Protein AF-0000000080636776 (afdb_homodimer)

Nearest PDB structures (foldseek):
  1kaq-assembly1_D  TM=9.401E-01  e=5.262E-20  Bacillus subtilis
  2h29-assembly1_B  TM=9.276E-01  e=5.737E-19  Staphylococcus aureus
  6buv-assembly1_A  TM=8.330E-01  e=1.246E-15  Mycobacterium tuberculosis H37Rv
  6kg3-assembly2_C  TM=9.002E-01  e=1.119E-14  Escherichia coli NCCP15648
  5llt-assembly2_B  TM=8.254E-01  e=2.184E-10  Plasmodium falciparum 3D7

Secondary structure (DSSP, 8-state):
--EEEEEE--TT--HHHHHHHHHHHHHHT-SEEEEEE-SEESS-PPPTT--HHHHHHHHHHHHTT-TTEEE--HHHHH-SEE-HHHHHHHHHHHS--SSPPEEEEEGGGSTTGGGSTTTTTHHHHSEEEEE-SS-SSPPP-SS--EE--PPP----HHHHHHHHHHT---GGGS-HHHHHHHHHHTTT--/--EEEEEE--TT--HHHHHHHHHHHHHHT-SEEEEEE-SEESS-PPPTT--HHHHHHHHHHHHTT-TTEEE--HHHHH-SEE-HHHHHHHHHHHS--SSPPEEEEEGGGSTTGGGSTTTTTHHHHSEEEEE-SS-SSPPP-SS--EE--PPP----HHHHHHHHHHT---GGGS-HHHHHHHHHHTTT--

Sequence (380 aa):
MRVLLFGGTFNPIHVGHLFVAEEACVELGYEKVIFVPAYRPAHKVLADHDDPMHRYEMVERATAGNPRFTVDDCEIRRQGTSYTLDTITYLMETLPLTGKLGLLIGDDLVPGFSSWKHADILPELVDIVIARRTSSSPYEVPWRHTYITNTIIHISSSEIRERVAQGKAFRYLVPEPVYEYIVEHGLYRSMRVLLFGGTFNPIHVGHLFVAEEACVELGYEKVIFVPAYRPAHKVLADHDDPMHRYEMVERATAGNPRFTVDDCEIRRQGTSYTLDTITYLMETLPLTGKLGLLIGDDLVPGFSSWKHADILPELVDIVIARRTSSSPYEVPWRHTYITNTIIHISSSEIRERVAQGKAFRYLVPEPVYEYIVEHGLYRS

Foldseek 3Di:
DAEEEEEDQPLPPWPQSVQQQVQCCVVVVGQAYEYEHAQAEPPDDDDPPDHSVLRQVLVCQQCVVPPRYHYDDVNVVVHDYDAPVVVLVVCVVPDPDDDFYEYEDEQVCQVVQVVGDPSVCVLVRHAYEYEYEPDPDHDDHPGHYHYDDDDYDHDDSVVLLVCLLVVHDCCNRHPNSSVCSCVVVVPSVD/DAEEEEEDQPLPPWPQSVQQQVQCCVVVVGQAYEYEHAQAEPPDDDDPPDHSVLRQVLVCQQCVVPPRYHYDDVNVVVHDYDAPVVVLVVCVVPDPDDDFYEYEDEQVCQVVQVVGDPSVCVLVRHAYEYEYEPDPDHDDHPGHYHYDDDDYDHDDSVVLLVCLLVVHDCCNRHPNSSVCSCVVVVPSVD

Organism: Winmispira thermophila (strain ATCC 700085 / DSM 6578 / Z-1203) (NCBI:txid869211)

pLDDT: mean 94.17, std 6.7, range [56.12, 98.94]

InterPro domains:
  IPR004821 Cytidyltransferase-like domain [PF01467] (5-163)
  IPR004821 Cytidyltransferase-like domain [TIGR00125] (5-67)
  IPR005248 Nicotinate/nicotinamide nucleotide adenylyltransferase [MF_00244] (1-189)
  IPR005248 Nicotinate/nicotinamide nucleotide adenylyltransferase [PTHR39321] (1-189)
  IPR005248 Nicotinate/nicotinamide nucleotide adenylyltransferase [TIGR00482] (5-188)
  IPR005248 Nicotinate/nicotinamide nucleotide adenylyltransferase [cd02165] (5-188)
  IPR014729 Rossmann-like alpha/beta/alpha sandwich fold [G3DSA:3.40.50.620] (1-190)

Solvent-accessible surface area (backbone atoms only — not comparable to full-atom values): 21040 Å² total; per-residue (Å²): 74,37,41,30,36,38,66,41,66,35,69,50,59,34,34,46,59,56,37,53,52,46,35,51,28,60,76,72,64,39,65,32,37,38,36,32,39,31,39,31,49,74,90,52,88,73,58,92,81,64,51,46,65,60,30,41,52,37,46,47,51,59,34,69,85,40,91,45,45,46,74,44,59,61,36,48,74,66,39,63,69,38,51,68,56,61,50,51,56,50,47,66,72,70,46,77,58,52,73,61,46,29,38,49,41,51,49,76,47,56,87,57,40,76,75,41,78,65,39,84,51,45,50,77,64,28,45,35,33,35,37,52,60,74,62,94,60,85,76,90,66,99,59,68,66,43,77,55,91,59,82,50,51,72,68,52,33,68,55,48,40,51,24,46,44,67,72,43,68,50,57,62,56,24,44,66,59,32,39,51,48,36,62,74,67,57,54,49,61,116,75,36,40,30,37,39,66,41,65,36,69,51,60,33,32,46,59,55,36,53,52,46,37,52,30,61,76,71,64,40,66,34,36,38,36,32,41,31,41,32,50,74,88,50,88,71,59,92,80,62,51,47,63,61,30,41,52,36,45,47,51,59,35,68,85,38,91,42,45,47,73,46,59,61,36,50,73,67,39,63,71,41,51,68,56,61,52,51,54,51,46,64,71,70,46,75,58,53,73,61,46,29,38,51,41,51,49,76,46,57,88,55,39,78,76,41,79,65,37,85,52,45,48,76,65,29,46,36,32,36,35,52,58,74,61,94,60,85,76,92,67,96,58,68,67,44,80,53,90,60,83,50,50,70,68,52,34,69,56,48,39,51,25,47,44,69,71,43,67,51,58,62,54,24,43,66,58,31,39,52,48,36,62,73,68,58,55,48,60,116

Radius of gyration: 22.5 Å; Cα contacts (8 Å, |Δi|>4): 662; chains: 2; bounding box: 48×67×50 Å

Structure (mmCIF, N/CA/C/O backbone):
data_AF-0000000080636776-model_v1
#
loop_
_entity.id
_entity.type
_entity.pdbx_description
1 polymer 'Probable nicotinate-nucleotide adenylyltransferase'
#
loop_
_atom_site.group_PDB
_atom_site.id
_atom_site.type_symbol
_atom_site.label_atom_id
_atom_site.label_alt_id
_atom_site.label_comp_id
_atom_site.label_asym_id
_atom_site.label_entity_id
_atom_site.label_seq_id
_atom_site.pdbx_PDB_ins_code
_atom_site.Cartn_x
_atom_site.Cartn_y
_atom_site.Cartn_z
_atom_site.occupancy
_atom_site.B_iso_or_equiv
_atom_site.auth_seq_id
_atom_site.auth_comp_id
_atom_site.auth_asym_id
_atom_site.auth_atom_id
_atom_site.pdbx_PDB_model_num
ATOM 1 N N . MET A 1 1 ? -8.312 -29 -2.969 1 92.94 1 MET A N 1
ATOM 2 C CA . MET A 1 1 ? -8.094 -27.594 -2.658 1 92.94 1 MET A CA 1
ATOM 3 C C . MET A 1 1 ? -8.008 -26.766 -3.934 1 92.94 1 MET A C 1
ATOM 5 O O . MET A 1 1 ? -7.391 -27.188 -4.914 1 92.94 1 MET A O 1
ATOM 9 N N . ARG A 1 2 ? -8.625 -25.578 -4.004 1 96.69 2 ARG A N 1
ATOM 10 C CA . ARG A 1 2 ? -8.469 -24.641 -5.113 1 96.69 2 ARG A CA 1
ATOM 11 C C . ARG A 1 2 ? -7.336 -23.656 -4.832 1 96.69 2 ARG A C 1
ATOM 13 O O . ARG A 1 2 ? -7.414 -22.859 -3.893 1 96.69 2 ARG A O 1
ATOM 20 N N . VAL A 1 3 ? -6.312 -23.734 -5.723 1 98.25 3 VAL A N 1
ATOM 21 C CA . VAL A 1 3 ? -5.07 -23.031 -5.418 1 98.25 3 VAL A CA 1
ATOM 22 C C . VAL A 1 3 ? -4.719 -22.078 -6.562 1 98.25 3 VAL A C 1
ATOM 24 O O . VAL A 1 3 ? -4.898 -22.422 -7.734 1 98.25 3 VAL A O 1
ATOM 27 N N . LEU A 1 4 ? -4.305 -20.938 -6.211 1 98.62 4 LEU A N 1
ATOM 28 C CA . LEU A 1 4 ? -3.807 -19.938 -7.141 1 98.62 4 LEU A CA 1
ATOM 29 C C . LEU A 1 4 ? -2.289 -19.812 -7.051 1 98.62 4 LEU A C 1
ATOM 31 O O . LEU A 1 4 ? -1.744 -19.578 -5.969 1 98.62 4 LEU A O 1
ATOM 35 N N . LEU A 1 5 ? -1.633 -20.031 -8.188 1 98.81 5 LEU A N 1
ATOM 36 C CA . LEU A 1 5 ? -0.188 -19.859 -8.281 1 98.81 5 LEU A CA 1
ATOM 37 C C . LEU A 1 5 ? 0.161 -18.406 -8.625 1 98.81 5 LEU A C 1
ATOM 39 O O . LEU A 1 5 ? -0.38 -17.844 -9.578 1 98.81 5 LEU A O 1
ATOM 43 N N . PHE A 1 6 ? 1.029 -17.828 -7.844 1 98.81 6 PHE A N 1
ATOM 44 C CA . PHE A 1 6 ? 1.565 -16.5 -8.109 1 98.81 6 PHE A CA 1
ATOM 45 C C . PHE A 1 6 ? 3.09 -16.531 -8.117 1 98.81 6 PHE A C 1
ATOM 47 O O . PHE A 1 6 ? 3.723 -16.406 -7.066 1 98.81 6 PHE A O 1
ATOM 54 N N . GLY A 1 7 ? 3.609 -16.688 -9.289 1 98.06 7 GLY A N 1
ATOM 55 C CA . GLY A 1 7 ? 5.051 -16.641 -9.477 1 98.06 7 GLY A CA 1
ATOM 56 C C . GLY A 1 7 ? 5.57 -15.234 -9.734 1 98.06 7 GLY A C 1
ATOM 57 O O . GLY A 1 7 ? 4.855 -14.391 -10.273 1 98.06 7 GLY A O 1
ATOM 58 N N . GLY A 1 8 ? 6.785 -15.016 -9.359 1 96.38 8 GLY A N 1
ATOM 59 C CA . GLY A 1 8 ? 7.406 -13.727 -9.609 1 96.38 8 GLY A CA 1
ATOM 60 C C . GLY A 1 8 ? 8.844 -13.648 -9.117 1 96.38 8 GLY A C 1
ATOM 61 O O . GLY A 1 8 ? 9.281 -14.5 -8.344 1 96.38 8 GLY A O 1
ATOM 62 N N . THR A 1 9 ? 9.539 -12.633 -9.672 1 96.31 9 THR A N 1
ATOM 63 C CA . THR A 1 9 ? 10.875 -12.367 -9.148 1 96.31 9 THR A CA 1
ATOM 64 C C . THR A 1 9 ? 10.812 -11.844 -7.719 1 96.31 9 THR A C 1
ATOM 66 O O . THR A 1 9 ? 11.617 -12.234 -6.871 1 96.31 9 THR A O 1
ATOM 69 N N . PHE A 1 10 ? 9.883 -10.938 -7.414 1 97.31 10 PHE A N 1
ATOM 70 C CA . PHE A 1 10 ? 9.656 -10.398 -6.082 1 97.31 10 PHE A CA 1
ATOM 71 C C . PHE A 1 10 ? 10.938 -9.781 -5.52 1 97.31 10 PHE A C 1
ATOM 73 O O . PHE A 1 10 ? 11.352 -10.117 -4.41 1 97.31 10 PHE A O 1
ATOM 80 N N . ASN A 1 11 ? 11.422 -8.742 -6.301 1 96.69 11 ASN A N 1
ATOM 81 C CA . ASN A 1 11 ? 12.719 -8.156 -5.953 1 96.69 11 ASN A CA 1
ATOM 82 C C . ASN A 1 11 ? 12.594 -6.676 -5.617 1 96.69 11 ASN A C 1
ATOM 84 O O . ASN A 1 11 ? 13.188 -5.828 -6.289 1 96.69 11 ASN A O 1
ATOM 88 N N . PRO A 1 12 ? 11.969 -6.285 -4.629 1 98 12 PRO A N 1
ATOM 89 C CA . PRO A 1 12 ? 11.352 -7.121 -3.596 1 98 12 PRO A CA 1
ATOM 90 C C . PRO A 1 12 ? 9.852 -7.316 -3.812 1 98 12 PRO A C 1
ATOM 92 O O . PRO A 1 12 ? 9.266 -6.691 -4.699 1 98 12 PRO A O 1
ATOM 95 N N . ILE A 1 13 ? 9.297 -8.242 -3.066 1 98.44 13 ILE A N 1
ATOM 96 C CA . ILE A 1 13 ? 7.844 -8.305 -2.943 1 98.44 13 ILE A CA 1
ATOM 97 C C . ILE A 1 13 ? 7.328 -7.016 -2.305 1 98.44 13 ILE A C 1
ATOM 99 O O . ILE A 1 13 ? 7.988 -6.434 -1.442 1 98.44 13 ILE A O 1
ATOM 103 N N . HIS A 1 14 ? 6.168 -6.523 -2.736 1 97.88 14 HIS A N 1
ATOM 104 C CA . HIS A 1 14 ? 5.617 -5.281 -2.203 1 97.88 14 HIS A CA 1
ATOM 105 C C . HIS A 1 14 ? 4.113 -5.398 -1.985 1 97.88 14 HIS A C 1
ATOM 107 O O . HIS A 1 14 ? 3.521 -6.449 -2.246 1 97.88 14 HIS A O 1
ATOM 113 N N . VAL A 1 15 ? 3.508 -4.387 -1.499 1 97.12 15 VAL A N 1
ATOM 114 C CA . VAL A 1 15 ? 2.115 -4.402 -1.063 1 97.12 15 VAL A CA 1
ATOM 115 C C . VAL A 1 15 ? 1.205 -4.695 -2.254 1 97.12 15 VAL A C 1
ATOM 117 O O . VAL A 1 15 ? 0.191 -5.383 -2.111 1 97.12 15 VAL A O 1
ATOM 120 N N . GLY A 1 16 ? 1.559 -4.16 -3.402 1 96.31 16 GLY A N 1
ATOM 121 C CA . GLY A 1 16 ? 0.769 -4.41 -4.598 1 96.31 16 GLY A CA 1
ATOM 122 C C . GLY A 1 16 ? 0.647 -5.883 -4.934 1 96.31 16 GLY A C 1
ATOM 123 O O . GLY A 1 16 ? -0.421 -6.348 -5.336 1 96.31 16 GLY A O 1
ATOM 124 N N . HIS A 1 17 ? 1.727 -6.625 -4.777 1 97.69 17 HIS A N 1
ATOM 125 C CA . HIS A 1 17 ? 1.698 -8.07 -5 1 97.69 17 HIS A CA 1
ATOM 126 C C . HIS A 1 17 ? 0.727 -8.75 -4.047 1 97.69 17 HIS A C 1
ATOM 128 O O . HIS A 1 17 ? -0.082 -9.586 -4.469 1 97.69 17 HIS A O 1
ATOM 134 N N . LEU A 1 18 ? 0.851 -8.422 -2.805 1 98.38 18 LEU A N 1
ATOM 135 C CA . LEU A 1 18 ? 0.038 -9.062 -1.776 1 98.38 18 LEU A CA 1
ATOM 136 C C . LEU A 1 18 ? -1.438 -8.727 -1.968 1 98.38 18 LEU A C 1
ATOM 138 O O . LEU A 1 18 ? -2.295 -9.609 -1.854 1 98.38 18 LEU A O 1
ATOM 142 N N . PHE A 1 19 ? -1.705 -7.512 -2.332 1 97.62 19 PHE A N 1
ATOM 143 C CA . PHE A 1 19 ? -3.088 -7.074 -2.494 1 97.62 19 PHE A CA 1
ATOM 144 C C . PHE A 1 19 ? -3.756 -7.809 -3.65 1 97.62 19 PHE A C 1
ATOM 146 O O . PHE A 1 19 ? -4.844 -8.367 -3.492 1 97.62 19 PHE A O 1
ATOM 153 N N . VAL A 1 20 ? -3.066 -7.844 -4.781 1 97.12 20 VAL A N 1
ATOM 154 C CA . VAL A 1 20 ? -3.688 -8.43 -5.965 1 97.12 20 VAL A CA 1
ATOM 155 C C . VAL A 1 20 ? -3.877 -9.93 -5.762 1 97.12 20 VAL A C 1
ATOM 157 O O . VAL A 1 20 ? -4.859 -10.508 -6.23 1 97.12 20 VAL A O 1
ATOM 160 N N . ALA A 1 21 ? -2.945 -10.562 -5.055 1 98.31 21 ALA A N 1
ATOM 161 C CA . ALA A 1 21 ? -3.07 -11.984 -4.746 1 98.31 21 ALA A CA 1
ATOM 162 C C . ALA A 1 21 ? -4.309 -12.25 -3.893 1 98.31 21 ALA A C 1
ATOM 164 O O . ALA A 1 21 ? -5.09 -13.156 -4.191 1 98.31 21 ALA A O 1
ATOM 165 N N . GLU A 1 22 ? -4.473 -11.492 -2.891 1 97.94 22 GLU A N 1
ATOM 166 C CA . GLU A 1 22 ? -5.625 -11.68 -2.018 1 97.94 22 GLU A CA 1
ATOM 167 C C . GLU A 1 22 ? -6.926 -11.359 -2.744 1 97.94 22 GLU A C 1
ATOM 169 O O . GLU A 1 22 ? -7.926 -12.062 -2.582 1 97.94 22 GLU A O 1
ATOM 174 N N . GLU A 1 23 ? -6.867 -10.281 -3.508 1 96.5 23 GLU A N 1
ATOM 175 C CA . GLU A 1 23 ? -8.047 -9.891 -4.281 1 96.5 23 GLU A CA 1
ATOM 176 C C . GLU A 1 23 ? -8.492 -11.008 -5.215 1 96.5 23 GLU A C 1
ATOM 178 O O . GLU A 1 23 ? -9.672 -11.344 -5.273 1 96.5 23 GLU A O 1
ATOM 183 N N . ALA A 1 24 ? -7.559 -11.547 -5.938 1 97.56 24 ALA A N 1
ATOM 184 C CA . ALA A 1 24 ? -7.867 -12.641 -6.852 1 97.56 24 ALA A CA 1
ATOM 185 C C . ALA A 1 24 ? -8.422 -13.852 -6.102 1 97.56 24 ALA A C 1
ATOM 187 O O . ALA A 1 24 ? -9.406 -14.461 -6.535 1 97.56 24 ALA A O 1
ATOM 188 N N . CYS A 1 25 ? -7.797 -14.148 -4.988 1 97.38 25 CYS A N 1
ATOM 189 C CA . CYS A 1 25 ? -8.203 -15.273 -4.156 1 97.38 25 CYS A CA 1
ATOM 190 C C . CYS A 1 25 ? -9.641 -15.117 -3.68 1 97.38 25 CYS A C 1
ATOM 192 O O . CYS A 1 25 ? -10.461 -16.016 -3.855 1 97.38 25 CYS A O 1
ATOM 194 N N . VAL A 1 26 ? -9.992 -13.977 -3.197 1 96.5 26 VAL A N 1
ATOM 195 C CA . VAL A 1 26 ? -11.297 -13.703 -2.611 1 96.5 26 VAL A CA 1
ATOM 196 C C . VAL A 1 26 ? -12.344 -13.594 -3.717 1 96.5 26 VAL A C 1
ATOM 198 O O . VAL A 1 26 ? -13.414 -14.211 -3.633 1 96.5 26 VAL A O 1
ATOM 201 N N . GLU A 1 27 ? -12.055 -12.859 -4.734 1 96.31 27 GLU A N 1
ATOM 202 C CA . GLU A 1 27 ? -13.008 -12.602 -5.805 1 96.31 27 GLU A CA 1
ATOM 203 C C . GLU A 1 27 ? -13.391 -13.891 -6.531 1 96.31 27 GLU A C 1
ATOM 205 O O . GLU A 1 27 ? -14.555 -14.078 -6.902 1 96.31 27 GLU A O 1
ATOM 210 N N . LEU A 1 28 ? -12.438 -14.82 -6.723 1 97.31 28 LEU A N 1
ATOM 211 C CA . LEU A 1 28 ? -12.688 -15.977 -7.574 1 97.31 28 LEU A CA 1
ATOM 212 C C . LEU A 1 28 ? -12.906 -17.234 -6.73 1 97.31 28 LEU A C 1
ATOM 214 O O . LEU A 1 28 ? -13.156 -18.312 -7.273 1 97.31 28 LEU A O 1
ATOM 218 N N . GLY A 1 29 ? -12.766 -17.094 -5.457 1 96.25 29 GLY A N 1
ATOM 219 C CA . GLY A 1 29 ? -13.102 -18.188 -4.555 1 96.25 29 GLY A CA 1
ATOM 220 C C . GLY A 1 29 ? -12 -19.219 -4.434 1 96.25 29 GLY A C 1
ATOM 221 O O . GLY A 1 29 ? -12.281 -20.422 -4.293 1 96.25 29 GLY A O 1
ATOM 222 N N . TYR A 1 30 ? -10.773 -18.906 -4.641 1 97.69 30 TYR A N 1
ATOM 223 C CA . TYR A 1 30 ? -9.656 -19.797 -4.312 1 97.69 30 TYR A CA 1
ATOM 224 C C . TYR A 1 30 ? -9.461 -19.891 -2.805 1 97.69 30 TYR A C 1
ATOM 226 O O . TYR A 1 30 ? -9.906 -19.016 -2.059 1 97.69 30 TYR A O 1
ATOM 234 N N . GLU A 1 31 ? -8.852 -20.953 -2.418 1 97.62 31 GLU A N 1
ATOM 235 C CA . GLU A 1 31 ? -8.656 -21.188 -0.991 1 97.62 31 GLU A CA 1
ATOM 236 C C . GLU A 1 31 ? -7.266 -20.75 -0.545 1 97.62 31 GLU 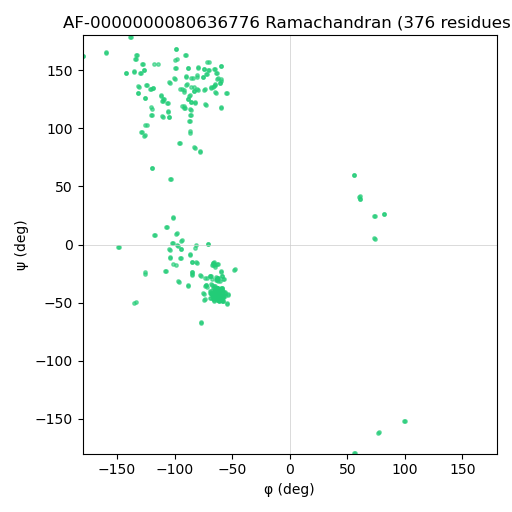A C 1
ATOM 238 O O . GLU A 1 31 ? -7.082 -20.312 0.595 1 97.62 31 GLU A O 1
ATOM 243 N N . LYS A 1 32 ? -6.289 -20.875 -1.476 1 98 32 LYS A N 1
ATOM 244 C CA . LYS A 1 32 ? -4.898 -20.562 -1.17 1 98 32 LYS A CA 1
ATOM 245 C C . LYS A 1 32 ? -4.219 -19.891 -2.361 1 98 32 LYS A C 1
ATOM 247 O O . LYS A 1 32 ? -4.586 -20.141 -3.512 1 98 32 LYS A O 1
ATOM 252 N N . VAL A 1 33 ? -3.346 -19.062 -2.023 1 98.75 33 VAL A N 1
ATOM 253 C CA . VAL A 1 33 ? -2.385 -18.562 -3 1 98.75 33 VAL A CA 1
ATOM 254 C C . VAL A 1 33 ? -0.988 -19.078 -2.664 1 98.75 33 VAL A C 1
ATOM 256 O O . VAL A 1 33 ? -0.533 -18.969 -1.523 1 98.75 33 VAL A O 1
ATOM 259 N N . ILE A 1 34 ? -0.354 -19.641 -3.598 1 98.88 34 ILE A N 1
ATOM 260 C CA . ILE A 1 34 ? 1.024 -20.094 -3.424 1 98.88 34 ILE A CA 1
ATOM 261 C C . ILE A 1 34 ? 1.97 -19.141 -4.16 1 98.88 34 ILE A C 1
ATOM 263 O O . ILE A 1 34 ? 1.923 -19.031 -5.387 1 98.88 34 ILE A O 1
ATOM 267 N N . PHE A 1 35 ? 2.77 -18.469 -3.4 1 98.94 35 PHE A N 1
ATOM 268 C CA . PHE A 1 35 ? 3.83 -17.641 -3.959 1 98.94 35 PHE A CA 1
ATOM 269 C C . PHE A 1 35 ? 5.062 -18.469 -4.281 1 98.94 35 PHE A C 1
ATOM 271 O O . PHE A 1 35 ? 5.527 -19.25 -3.447 1 98.94 35 PHE A O 1
ATOM 278 N N . VAL A 1 36 ? 5.59 -18.281 -5.469 1 98.75 36 VAL A N 1
ATOM 279 C CA . VAL A 1 36 ? 6.785 -19.016 -5.867 1 98.75 36 VAL A CA 1
ATOM 280 C C . VAL A 1 36 ? 7.836 -18.047 -6.395 1 98.75 36 VAL A C 1
ATOM 282 O O . VAL A 1 36 ? 7.82 -17.688 -7.574 1 98.75 36 VAL A O 1
ATOM 285 N N . PRO A 1 37 ? 8.805 -17.625 -5.52 1 98.31 37 PRO A N 1
ATOM 286 C CA . PRO A 1 37 ? 9.883 -16.766 -6.008 1 98.31 37 PRO A CA 1
ATOM 287 C C . PRO A 1 37 ? 10.789 -17.484 -7.012 1 98.31 37 PRO A C 1
ATOM 289 O O . PRO A 1 37 ? 11.203 -18.625 -6.781 1 98.31 37 PRO A O 1
ATOM 292 N N . ALA A 1 38 ? 11.086 -16.797 -8.016 1 97.31 38 ALA A N 1
ATOM 293 C CA . ALA A 1 38 ? 11.914 -17.375 -9.07 1 97.31 38 ALA A CA 1
ATOM 294 C C . ALA A 1 38 ? 13.367 -17.516 -8.609 1 97.31 38 ALA A C 1
ATOM 296 O O . ALA A 1 38 ? 13.852 -16.688 -7.828 1 97.31 38 ALA A O 1
ATOM 297 N N . TYR A 1 39 ? 14.023 -18.531 -9.078 1 96.31 39 TYR A N 1
ATOM 298 C CA . TYR A 1 39 ? 15.477 -18.609 -8.938 1 96.31 39 TYR A CA 1
ATOM 299 C C . TYR A 1 39 ? 16.172 -17.703 -9.945 1 96.31 39 TYR A C 1
ATOM 301 O O . TYR A 1 39 ? 16.719 -16.656 -9.57 1 96.31 39 TYR A O 1
ATOM 309 N N . ARG A 1 40 ? 16.062 -18 -11.172 1 93.81 40 ARG A N 1
ATOM 310 C CA . ARG A 1 40 ? 16.516 -17.156 -12.281 1 93.81 40 ARG A CA 1
ATOM 311 C C . ARG A 1 40 ? 15.375 -16.906 -13.266 1 93.81 40 ARG A C 1
ATOM 313 O O . ARG A 1 40 ? 15.07 -17.766 -14.102 1 93.81 40 ARG A O 1
ATOM 320 N N . PRO A 1 41 ? 14.805 -15.727 -13.195 1 89.94 41 PRO A N 1
ATOM 321 C CA . PRO A 1 41 ? 13.695 -15.469 -14.117 1 89.94 41 PRO A CA 1
ATOM 322 C C . PRO A 1 41 ? 14.109 -15.586 -15.578 1 89.94 41 PRO A C 1
ATOM 324 O O . PRO A 1 41 ? 15.227 -15.203 -15.945 1 89.94 41 PRO A O 1
ATOM 327 N N . ALA A 1 42 ? 13.258 -16.109 -16.359 1 84.25 42 ALA A N 1
ATOM 328 C CA . ALA A 1 42 ? 13.57 -16.359 -17.766 1 84.25 42 ALA A CA 1
ATOM 329 C C . ALA A 1 42 ? 13.594 -15.055 -18.547 1 84.25 42 ALA A C 1
ATOM 331 O O . ALA A 1 42 ? 14.336 -14.93 -19.531 1 84.25 42 ALA A O 1
ATOM 332 N N . HIS A 1 43 ? 12.812 -14.086 -18.094 1 77.69 43 HIS A N 1
ATOM 333 C CA . HIS A 1 43 ? 12.578 -12.922 -18.938 1 77.69 43 HIS A CA 1
ATOM 334 C C . HIS A 1 43 ? 13.125 -11.648 -18.297 1 77.69 43 HIS A C 1
ATOM 336 O O . HIS A 1 43 ? 12.836 -10.539 -18.75 1 77.69 43 HIS A O 1
ATOM 342 N N . LYS A 1 44 ? 13.859 -11.867 -17.172 1 72.94 44 LYS A N 1
ATOM 343 C CA . LYS A 1 44 ? 14.43 -10.703 -16.484 1 72.94 44 LYS A CA 1
ATOM 344 C C . LYS A 1 44 ? 15.906 -10.922 -16.156 1 72.94 44 LYS A C 1
ATOM 346 O O . LYS A 1 44 ? 16.297 -12.008 -15.734 1 72.94 44 LYS A O 1
ATOM 351 N N . VAL A 1 45 ? 16.656 -9.945 -16.516 1 71.81 45 VAL A N 1
ATOM 352 C CA . VAL A 1 45 ? 18.062 -9.992 -16.141 1 71.81 45 VAL A CA 1
ATOM 353 C C . VAL A 1 45 ? 18.234 -9.391 -14.742 1 71.81 45 VAL A C 1
ATOM 355 O O . VAL A 1 45 ? 17.812 -8.266 -14.484 1 71.81 45 VAL A O 1
ATOM 358 N N . LEU A 1 46 ? 18.656 -10.195 -13.867 1 76.12 46 LEU A N 1
ATOM 359 C CA . LEU A 1 46 ? 18.891 -9.75 -12.492 1 76.12 46 LEU A CA 1
ATOM 360 C C . LEU A 1 46 ? 20.312 -9.258 -12.312 1 76.12 46 LEU A C 1
ATOM 362 O O . LEU A 1 46 ? 21.219 -9.703 -13.016 1 76.12 46 LEU A O 1
ATOM 366 N N . ALA A 1 47 ? 20.375 -8.242 -11.477 1 67.81 47 ALA A N 1
ATOM 367 C CA . ALA A 1 47 ? 21.719 -7.762 -11.148 1 67.81 47 ALA A CA 1
ATOM 368 C C . ALA A 1 47 ? 22.531 -8.836 -10.43 1 67.81 47 ALA A C 1
ATOM 370 O O . ALA A 1 47 ? 21.969 -9.719 -9.789 1 67.81 47 ALA A O 1
ATOM 371 N N . ASP A 1 48 ? 23.75 -8.781 -10.68 1 56.75 48 ASP A N 1
ATOM 372 C CA . ASP A 1 48 ? 24.703 -9.75 -10.141 1 56.75 48 ASP A CA 1
ATOM 373 C C . ASP A 1 48 ? 24.5 -9.938 -8.633 1 56.75 48 ASP A C 1
ATOM 375 O O . ASP A 1 48 ? 24.719 -11.023 -8.102 1 56.75 48 ASP A O 1
ATOM 379 N N . HIS A 1 49 ? 23.922 -9.016 -8.031 1 64.62 49 HIS A N 1
ATOM 380 C CA . HIS A 1 49 ? 23.875 -9.086 -6.578 1 64.62 49 HIS A CA 1
ATOM 381 C C . HIS A 1 49 ? 22.484 -9.453 -6.09 1 64.62 49 HIS A C 1
ATOM 383 O O . HIS A 1 49 ? 22.234 -9.516 -4.883 1 64.62 49 HIS A O 1
ATOM 389 N N . ASP A 1 50 ? 21.859 -9.867 -6.992 1 83.5 50 ASP A N 1
ATOM 390 C CA . ASP A 1 50 ? 20.516 -10.312 -6.625 1 83.5 50 ASP A CA 1
ATOM 391 C C . ASP A 1 50 ? 20.531 -11.766 -6.152 1 83.5 50 ASP A C 1
ATOM 393 O O . ASP A 1 50 ? 20.734 -12.68 -6.953 1 83.5 50 ASP A O 1
ATOM 397 N N . ASP A 1 51 ? 20.391 -12 -4.898 1 91.94 51 ASP A N 1
ATOM 398 C CA . ASP A 1 51 ? 20.375 -13.32 -4.273 1 91.94 51 ASP A CA 1
ATOM 399 C C . ASP A 1 51 ? 18.938 -13.836 -4.133 1 91.94 51 ASP A C 1
ATOM 401 O O . ASP A 1 51 ? 18.125 -13.227 -3.439 1 91.94 51 ASP A O 1
ATOM 405 N N . PRO A 1 52 ? 18.672 -14.992 -4.797 1 95.56 52 PRO A N 1
ATOM 406 C CA . PRO A 1 52 ? 17.312 -15.539 -4.719 1 95.56 52 PRO A CA 1
ATOM 407 C C . PRO A 1 52 ? 16.891 -15.852 -3.287 1 95.56 52 PRO A C 1
ATOM 409 O O . PRO A 1 52 ? 15.695 -15.805 -2.975 1 95.56 52 PRO A O 1
ATOM 412 N N . MET A 1 53 ? 17.844 -16.047 -2.445 1 97.12 53 MET A N 1
ATOM 413 C CA . MET A 1 53 ? 17.5 -16.375 -1.063 1 97.12 53 MET A CA 1
ATOM 414 C C . MET A 1 53 ? 16.969 -15.156 -0.332 1 97.12 53 MET A C 1
ATOM 416 O O . MET A 1 53 ? 16.078 -15.273 0.525 1 97.12 53 MET A O 1
ATOM 420 N N . HIS A 1 54 ? 17.5 -13.984 -0.63 1 97.62 54 HIS A N 1
ATOM 421 C CA . HIS A 1 54 ? 16.953 -12.758 -0.068 1 97.62 54 HIS A CA 1
ATOM 422 C C . HIS A 1 54 ? 15.5 -12.562 -0.501 1 97.62 54 HIS A C 1
ATOM 424 O O . HIS A 1 54 ? 14.648 -12.195 0.313 1 97.62 54 HIS A O 1
ATOM 430 N N . ARG A 1 55 ? 15.266 -12.828 -1.774 1 98 55 ARG A N 1
ATOM 431 C CA . ARG A 1 55 ? 13.914 -12.672 -2.305 1 98 55 ARG A CA 1
ATOM 432 C C . ARG A 1 55 ? 12.953 -13.672 -1.668 1 98 55 ARG A C 1
ATOM 434 O O . ARG A 1 55 ? 11.852 -13.312 -1.263 1 98 55 ARG A O 1
ATOM 441 N N . TYR A 1 56 ? 13.438 -14.867 -1.547 1 98.31 56 TYR A N 1
ATOM 442 C CA . TYR A 1 56 ? 12.633 -15.914 -0.921 1 98.31 56 TYR A CA 1
ATOM 443 C C . TYR A 1 56 ? 12.273 -15.539 0.513 1 98.31 56 TYR A C 1
ATOM 445 O O . TYR A 1 56 ? 11.109 -15.625 0.915 1 98.31 56 TYR A O 1
ATOM 453 N N . GLU A 1 57 ? 13.273 -15.102 1.258 1 98.56 57 GLU A N 1
ATOM 454 C CA . GLU A 1 57 ? 13.062 -14.742 2.658 1 98.56 57 GLU A CA 1
ATOM 455 C C . GLU A 1 57 ? 12.07 -13.594 2.793 1 98.56 57 GLU A C 1
ATOM 457 O O . GLU A 1 57 ? 11.203 -13.617 3.666 1 98.56 57 GLU A O 1
ATOM 462 N N . MET A 1 58 ? 12.172 -12.648 1.922 1 98.75 58 MET A N 1
ATOM 463 C CA . MET A 1 58 ? 11.25 -11.516 1.964 1 98.75 58 MET A CA 1
ATOM 464 C C . MET A 1 58 ? 9.82 -11.961 1.646 1 98.75 58 MET A C 1
ATOM 466 O O . MET A 1 58 ? 8.867 -11.492 2.268 1 98.75 58 MET A O 1
ATOM 470 N N . VAL A 1 59 ? 9.688 -12.891 0.721 1 98.88 59 VAL A N 1
ATOM 471 C CA . VAL A 1 59 ? 8.359 -13.391 0.38 1 98.88 59 VAL A CA 1
ATOM 472 C C . VAL A 1 59 ? 7.781 -14.172 1.559 1 98.88 59 VAL A C 1
ATOM 474 O O . VAL A 1 59 ? 6.609 -14.016 1.901 1 98.88 59 VAL A O 1
ATOM 477 N N . GLU A 1 60 ? 8.625 -14.969 2.188 1 98.88 60 GLU A N 1
ATOM 478 C CA . GLU A 1 60 ? 8.195 -15.727 3.359 1 98.88 60 GLU A CA 1
ATOM 479 C C . GLU A 1 60 ? 7.691 -14.797 4.461 1 98.88 60 GLU A C 1
ATOM 481 O O . GLU A 1 60 ? 6.609 -15.008 5.016 1 98.88 60 GLU A O 1
ATOM 486 N N . ARG A 1 61 ? 8.43 -13.82 4.68 1 98.62 61 ARG A N 1
ATOM 487 C CA . ARG A 1 61 ? 8.07 -12.883 5.738 1 98.62 61 ARG A CA 1
ATOM 488 C C . ARG A 1 61 ? 6.82 -12.094 5.371 1 98.62 61 ARG A C 1
ATOM 490 O O . ARG A 1 61 ? 5.961 -11.852 6.219 1 98.62 61 ARG A O 1
ATOM 497 N N . ALA A 1 62 ? 6.734 -11.68 4.137 1 98.69 62 ALA A N 1
ATOM 498 C CA . ALA A 1 62 ? 5.625 -10.859 3.658 1 98.69 62 ALA A CA 1
ATOM 499 C C . ALA A 1 62 ? 4.297 -11.602 3.77 1 98.69 62 ALA A C 1
ATOM 501 O O . ALA A 1 62 ? 3.248 -10.992 3.98 1 98.69 62 ALA A O 1
ATOM 502 N N . THR A 1 63 ? 4.309 -12.961 3.693 1 98.62 63 THR A N 1
ATOM 503 C CA . THR A 1 63 ? 3.082 -13.742 3.564 1 98.62 63 THR A CA 1
ATOM 504 C C . THR A 1 63 ? 2.723 -14.406 4.891 1 98.62 63 THR A C 1
ATOM 506 O O . THR A 1 63 ? 1.616 -14.922 5.051 1 98.62 63 THR A O 1
ATOM 509 N N . ALA A 1 64 ? 3.582 -14.422 5.887 1 97.56 64 ALA A N 1
ATOM 510 C CA . ALA A 1 64 ? 3.482 -15.203 7.117 1 97.56 64 ALA A CA 1
ATOM 511 C C . ALA A 1 64 ? 2.203 -14.867 7.879 1 97.56 64 ALA A C 1
ATOM 513 O O . ALA A 1 64 ? 1.609 -15.734 8.523 1 97.56 64 ALA A O 1
ATOM 514 N N . GLY A 1 65 ? 1.657 -13.75 7.766 1 95.5 65 GLY A N 1
ATOM 515 C CA . GLY A 1 65 ? 0.52 -13.352 8.578 1 95.5 65 GLY A CA 1
ATOM 516 C C . GLY A 1 65 ? -0.814 -13.609 7.902 1 95.5 65 GLY A C 1
ATOM 517 O O . GLY A 1 65 ? -1.87 -13.414 8.508 1 95.5 65 GLY A O 1
ATOM 518 N N . ASN A 1 66 ? -0.856 -14.062 6.711 1 97.94 66 ASN A N 1
ATOM 519 C CA . ASN A 1 66 ? -2.078 -14.297 5.949 1 97.94 66 ASN A CA 1
ATOM 520 C C . ASN A 1 66 ? -2.336 -15.789 5.754 1 97.94 66 ASN A C 1
ATOM 522 O O . ASN A 1 66 ? -1.621 -16.453 5 1 97.94 66 ASN A O 1
ATOM 526 N N . PRO A 1 67 ? -3.344 -16.328 6.402 1 97.06 67 PRO A N 1
ATOM 527 C CA . PRO A 1 67 ? -3.586 -17.766 6.348 1 97.06 67 PRO A CA 1
ATOM 528 C C . PRO A 1 67 ? -3.891 -18.266 4.934 1 97.06 67 PRO A C 1
ATOM 530 O O . PRO A 1 67 ? -3.816 -19.453 4.668 1 97.06 67 PRO A O 1
ATOM 533 N N . ARG A 1 68 ? -4.238 -17.406 4.02 1 97.75 68 ARG A N 1
ATOM 534 C CA . ARG A 1 68 ? -4.52 -17.781 2.639 1 97.75 68 ARG A CA 1
ATOM 535 C C . ARG A 1 68 ? -3.229 -17.953 1.842 1 97.75 68 ARG A C 1
ATOM 537 O O . ARG A 1 68 ? -3.234 -18.531 0.753 1 97.75 68 ARG A O 1
ATOM 544 N N . PHE A 1 69 ? -2.131 -17.453 2.357 1 98.75 69 PHE A N 1
ATOM 545 C CA . PHE A 1 69 ? -0.901 -17.391 1.575 1 98.75 69 PHE A CA 1
ATOM 546 C C . PHE A 1 69 ? 0.074 -18.469 2.02 1 98.75 69 PHE A C 1
ATOM 548 O O . PHE A 1 69 ? 0.187 -18.766 3.213 1 98.75 69 PHE A O 1
ATOM 555 N N . THR A 1 70 ? 0.724 -19.094 1.101 1 98.12 70 THR A N 1
ATOM 556 C CA . THR A 1 70 ? 1.854 -19.984 1.319 1 98.12 70 THR A CA 1
ATOM 557 C C . THR A 1 70 ? 2.988 -19.672 0.347 1 98.12 70 THR A C 1
ATOM 559 O O . THR A 1 70 ? 2.785 -18.984 -0.648 1 98.12 70 THR A O 1
ATOM 562 N N . VAL A 1 71 ? 4.191 -20.125 0.723 1 98.75 71 VAL A N 1
ATOM 563 C CA . VAL A 1 71 ? 5.359 -19.938 -0.129 1 98.75 71 VAL A CA 1
ATOM 564 C C . VAL A 1 71 ? 5.977 -21.281 -0.481 1 98.75 71 VAL A C 1
ATOM 566 O O . VAL A 1 71 ? 6.07 -22.172 0.37 1 98.75 71 VAL A O 1
ATOM 569 N N . ASP A 1 72 ? 6.293 -21.469 -1.712 1 98.75 72 ASP A N 1
ATOM 570 C CA . ASP A 1 72 ? 7.012 -22.656 -2.154 1 98.75 72 ASP A CA 1
ATOM 571 C C . ASP A 1 72 ? 8.352 -22.281 -2.787 1 98.75 72 ASP A C 1
ATOM 573 O O . ASP A 1 72 ? 8.43 -21.344 -3.574 1 98.75 72 ASP A O 1
ATOM 577 N N . ASP A 1 73 ? 9.406 -23 -2.426 1 98.31 73 ASP A N 1
ATOM 578 C CA . ASP A 1 73 ? 10.75 -22.672 -2.9 1 98.31 73 ASP A CA 1
ATOM 579 C C . ASP A 1 73 ? 11.172 -23.594 -4.035 1 98.31 73 ASP A C 1
ATOM 581 O O . ASP A 1 73 ? 12.367 -23.797 -4.266 1 98.31 73 ASP A O 1
ATOM 585 N N . CYS A 1 74 ? 10.25 -24.172 -4.734 1 98.31 74 CYS A N 1
ATOM 586 C CA . CYS A 1 74 ? 10.539 -25.203 -5.723 1 98.31 74 CYS A CA 1
ATOM 587 C C . CYS A 1 74 ? 11.477 -24.688 -6.801 1 98.31 74 CYS A C 1
ATOM 589 O O . CYS A 1 74 ? 12.344 -25.406 -7.285 1 98.31 74 CYS A O 1
ATOM 591 N N . GLU A 1 75 ? 11.289 -23.391 -7.191 1 98.06 75 GLU A N 1
ATOM 592 C CA . GLU A 1 75 ? 12.156 -22.875 -8.242 1 98.06 75 GLU A CA 1
ATOM 593 C C . GLU A 1 75 ? 13.57 -22.641 -7.723 1 98.06 75 GLU A C 1
ATOM 595 O O . GLU A 1 75 ? 14.547 -22.812 -8.453 1 98.06 75 GLU A O 1
ATOM 600 N N . ILE A 1 76 ? 13.664 -22.25 -6.523 1 96.88 76 ILE A N 1
ATOM 601 C CA . ILE A 1 76 ? 14.969 -22.047 -5.898 1 96.88 76 ILE A CA 1
ATOM 602 C C . ILE A 1 76 ? 15.68 -23.391 -5.754 1 96.88 76 ILE A C 1
ATOM 604 O O . ILE A 1 76 ? 16.859 -23.516 -6.078 1 96.88 76 ILE A O 1
ATOM 608 N N . ARG A 1 77 ? 14.969 -24.359 -5.332 1 97.06 77 ARG A N 1
ATOM 609 C CA . ARG A 1 77 ? 15.531 -25.703 -5.164 1 97.06 77 ARG A CA 1
ATOM 610 C C . ARG A 1 77 ? 15.961 -26.281 -6.504 1 97.06 77 ARG A C 1
ATOM 612 O O . ARG A 1 77 ? 17 -26.938 -6.594 1 97.06 77 ARG A O 1
ATOM 619 N N . ARG A 1 78 ? 15.148 -26.062 -7.473 1 96.19 78 ARG A N 1
ATOM 620 C CA . ARG A 1 78 ? 15.406 -26.609 -8.805 1 96.19 78 ARG A CA 1
ATOM 621 C C . ARG A 1 78 ? 16.609 -25.938 -9.445 1 96.19 78 ARG A C 1
ATOM 623 O O . ARG A 1 78 ? 17.328 -26.547 -10.242 1 96.19 78 ARG A O 1
ATOM 630 N N . GLN A 1 79 ? 16.875 -24.719 -9.062 1 95.62 79 GLN A N 1
ATOM 631 C CA . GLN A 1 79 ? 17.922 -23.891 -9.656 1 95.62 79 GLN A CA 1
ATOM 632 C C . GLN A 1 79 ? 17.734 -23.75 -11.164 1 95.62 79 GLN A C 1
ATOM 634 O O . GLN A 1 79 ? 16.672 -24.109 -11.695 1 95.62 79 GLN A O 1
ATOM 639 N N . GLY A 1 80 ? 18.656 -23.016 -11.805 1 93.25 80 GLY A N 1
ATOM 640 C CA . GLY A 1 80 ? 18.531 -22.828 -13.242 1 93.25 80 GLY A CA 1
ATOM 641 C C . GLY A 1 80 ? 17.469 -21.812 -13.625 1 93.25 80 GLY A C 1
ATOM 642 O O . GLY A 1 80 ? 17.016 -21.031 -12.781 1 93.25 80 GLY A O 1
ATOM 643 N N . THR A 1 81 ? 17.078 -21.891 -14.914 1 93.81 81 THR A N 1
ATOM 644 C CA . THR A 1 81 ? 16.062 -20.969 -15.398 1 93.81 81 THR A CA 1
ATOM 645 C C . THR A 1 81 ? 14.68 -21.344 -14.867 1 93.81 81 THR A C 1
ATOM 647 O O . THR A 1 81 ? 14.32 -22.531 -14.852 1 93.81 81 THR A O 1
ATOM 650 N N . SER A 1 82 ? 13.914 -20.438 -14.375 1 94.69 82 SER A N 1
ATOM 651 C CA . SER A 1 82 ? 12.578 -20.656 -13.828 1 94.69 82 SER A CA 1
ATOM 652 C C . SER A 1 82 ? 11.516 -20.594 -14.922 1 94.69 82 SER A C 1
ATOM 654 O O . SER A 1 82 ? 11.023 -19.516 -15.25 1 94.69 82 SER A O 1
ATOM 656 N N . TYR A 1 83 ? 11.133 -21.75 -15.43 1 95.12 83 TYR A N 1
ATOM 657 C CA . TYR A 1 83 ? 10.039 -21.812 -16.391 1 95.12 83 TYR A CA 1
ATOM 658 C C . TYR A 1 83 ? 8.719 -22.094 -15.68 1 95.12 83 TYR A C 1
ATOM 660 O O . TYR A 1 83 ? 8.625 -23.016 -14.867 1 95.12 83 TYR A O 1
ATOM 668 N N . THR A 1 84 ? 7.703 -21.312 -16.078 1 96.5 84 THR A N 1
ATOM 669 C CA . THR A 1 84 ? 6.387 -21.422 -15.461 1 96.5 84 THR A CA 1
ATOM 670 C C . THR A 1 84 ? 5.828 -22.844 -15.625 1 96.5 84 THR A C 1
ATOM 672 O O . THR A 1 84 ? 5.215 -23.391 -14.711 1 96.5 84 THR A O 1
ATOM 675 N N . LEU A 1 85 ? 6.062 -23.453 -16.766 1 96.38 85 LEU A N 1
ATOM 676 C CA . LEU A 1 85 ? 5.543 -24.781 -17.031 1 96.38 85 LEU A CA 1
ATOM 677 C C . LEU A 1 85 ? 6.102 -25.797 -16.031 1 96.38 85 LEU A C 1
ATOM 679 O O . LEU A 1 85 ? 5.379 -26.672 -15.555 1 96.38 85 LEU A O 1
ATOM 683 N N . ASP A 1 86 ? 7.387 -25.672 -15.75 1 97.12 86 ASP A N 1
ATOM 684 C CA . ASP A 1 86 ? 8.008 -26.578 -14.797 1 97.12 86 ASP A CA 1
ATOM 685 C C . ASP A 1 86 ? 7.375 -26.422 -13.406 1 97.12 86 ASP A C 1
ATOM 687 O O . ASP A 1 86 ? 7.141 -27.422 -12.719 1 97.12 86 ASP A O 1
ATOM 691 N N . THR A 1 87 ? 7.09 -25.234 -13.047 1 97.94 87 THR A N 1
ATOM 692 C CA . THR A 1 87 ? 6.48 -24.938 -11.75 1 97.94 87 THR A CA 1
ATOM 693 C C . THR A 1 87 ? 5.062 -25.5 -11.68 1 97.94 87 THR A C 1
ATOM 695 O O . THR A 1 87 ? 4.695 -26.156 -10.695 1 97.94 87 THR A O 1
ATOM 698 N N . ILE A 1 88 ? 4.312 -25.266 -12.711 1 97.81 88 ILE A N 1
ATOM 699 C CA . ILE A 1 88 ? 2.938 -25.75 -12.789 1 97.81 88 ILE A CA 1
ATOM 700 C C . ILE A 1 88 ? 2.918 -27.266 -12.68 1 97.81 88 ILE A C 1
ATOM 702 O O . ILE A 1 88 ? 2.145 -27.844 -11.906 1 97.81 88 ILE A O 1
ATOM 706 N N . THR A 1 89 ? 3.789 -27.938 -13.469 1 96.69 89 THR A N 1
ATOM 707 C CA . THR A 1 89 ? 3.854 -29.391 -13.469 1 96.69 89 THR A CA 1
ATOM 708 C C . THR A 1 89 ? 4.18 -29.922 -12.078 1 96.69 89 THR A C 1
ATOM 710 O O . THR A 1 89 ? 3.514 -30.828 -11.578 1 96.69 89 THR A O 1
ATOM 713 N N . TYR A 1 90 ? 5.113 -29.312 -11.445 1 98 90 TYR A N 1
ATOM 714 C CA . TYR A 1 90 ? 5.523 -29.703 -10.102 1 98 90 TYR A CA 1
ATOM 715 C C . TYR A 1 90 ? 4.367 -29.562 -9.117 1 98 90 TYR A C 1
ATOM 717 O O . TYR A 1 90 ? 4.082 -30.484 -8.352 1 98 90 TYR A O 1
ATOM 725 N N . LEU A 1 91 ? 3.68 -28.438 -9.156 1 97.69 91 LEU A N 1
ATOM 726 C CA . LEU A 1 91 ? 2.617 -28.156 -8.203 1 97.69 91 LEU A CA 1
ATOM 727 C C . LEU A 1 91 ? 1.418 -29.062 -8.438 1 97.69 91 LEU A C 1
ATOM 729 O O . LEU A 1 91 ? 0.786 -29.516 -7.48 1 97.69 91 LEU A O 1
ATOM 733 N N . MET A 1 92 ? 1.098 -29.297 -9.688 1 96.5 92 MET A N 1
ATOM 734 C CA . MET A 1 92 ? -0.022 -30.172 -10.016 1 96.5 92 MET A CA 1
ATOM 735 C C . MET A 1 92 ? 0.236 -31.594 -9.523 1 96.5 92 MET A C 1
ATOM 737 O O . MET A 1 92 ? -0.698 -32.312 -9.148 1 96.5 92 MET A O 1
ATOM 741 N N . GLU A 1 93 ? 1.513 -31.953 -9.461 1 96.19 93 GLU A N 1
ATOM 742 C CA . GLU A 1 93 ? 1.886 -33.312 -9.039 1 96.19 93 GLU A CA 1
ATOM 743 C C . GLU A 1 93 ? 1.95 -33.406 -7.516 1 96.19 93 GLU A C 1
ATOM 745 O O . GLU A 1 93 ? 1.759 -34.469 -6.949 1 96.19 93 GLU A O 1
ATOM 750 N N . THR A 1 94 ? 2.154 -32.312 -6.879 1 96.31 94 THR A N 1
ATOM 751 C CA . THR A 1 94 ? 2.496 -32.406 -5.461 1 96.31 94 THR A CA 1
ATOM 752 C C . THR A 1 94 ? 1.323 -31.938 -4.598 1 96.31 94 THR A C 1
ATOM 754 O O . THR A 1 94 ? 1.223 -32.312 -3.43 1 96.31 94 THR A O 1
ATOM 757 N N . LEU A 1 95 ? 0.427 -31.125 -5.156 1 95.94 95 LEU A N 1
ATOM 758 C CA . LEU A 1 95 ? -0.663 -30.578 -4.355 1 95.94 95 LEU A CA 1
ATOM 759 C C . LEU A 1 95 ? -1.951 -31.359 -4.586 1 95.94 95 LEU A C 1
ATOM 761 O O . LEU A 1 95 ? -2.221 -31.812 -5.699 1 95.94 95 LEU A O 1
ATOM 765 N N . PRO A 1 96 ? -2.699 -31.516 -3.486 1 95.5 96 PRO A N 1
ATOM 766 C CA . PRO A 1 96 ? -4.023 -32.125 -3.645 1 95.5 96 PRO A CA 1
ATOM 767 C C . PRO A 1 96 ? -5.055 -31.141 -4.203 1 95.5 96 PRO A C 1
ATOM 769 O O . PRO A 1 96 ? -5.922 -30.656 -3.465 1 95.5 96 PRO A O 1
ATOM 772 N N . LEU A 1 97 ? -5.109 -30.906 -5.43 1 95.44 97 LEU A N 1
ATOM 773 C CA . LEU A 1 97 ? -5.941 -29.891 -6.074 1 95.44 97 LEU A CA 1
ATOM 774 C C . LEU A 1 97 ? -7.34 -30.438 -6.352 1 95.44 97 LEU A C 1
ATOM 776 O O . LEU A 1 97 ? -7.492 -31.609 -6.715 1 95.44 97 LEU A O 1
ATOM 780 N N . THR A 1 98 ? -8.234 -29.5 -6 1 92.5 98 THR A N 1
ATOM 781 C CA . THR A 1 98 ? -9.602 -29.719 -6.453 1 92.5 98 THR A CA 1
ATOM 782 C C . THR A 1 98 ? -9.875 -28.969 -7.75 1 92.5 98 THR A C 1
ATOM 784 O O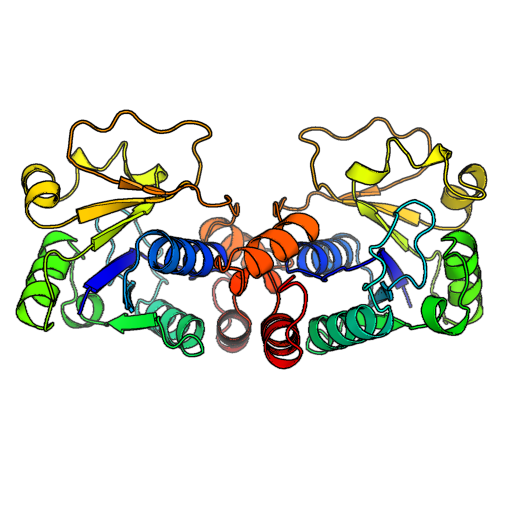 . THR A 1 98 ? -9.938 -27.734 -7.754 1 92.5 98 THR A O 1
ATOM 787 N N . GLY A 1 99 ? -9.586 -29.547 -8.969 1 89.94 99 GLY A N 1
ATOM 788 C CA . GLY A 1 99 ? -9.734 -28.891 -10.258 1 89.94 99 GLY A CA 1
ATOM 789 C C . GLY A 1 99 ? -8.422 -28.344 -10.805 1 89.94 99 GLY A C 1
ATOM 790 O O . GLY A 1 99 ? -7.348 -28.828 -10.438 1 89.94 99 GLY A O 1
ATOM 791 N N . LYS A 1 100 ? -8.523 -27.266 -11.633 1 95.12 100 LYS A N 1
ATOM 792 C CA . LYS A 1 100 ? -7.328 -26.719 -12.258 1 95.12 100 LYS A CA 1
ATOM 793 C C . LYS A 1 100 ? -6.621 -25.75 -11.32 1 95.12 100 LYS A C 1
ATOM 795 O O . LYS A 1 100 ? -7.273 -24.984 -10.594 1 95.12 100 LYS A O 1
ATOM 800 N N . LEU A 1 101 ? -5.328 -25.828 -11.43 1 98.12 101 LEU A N 1
ATOM 801 C CA . LEU A 1 101 ? -4.508 -24.797 -10.805 1 98.12 101 LEU A CA 1
ATOM 802 C C . LEU A 1 101 ? -4.758 -23.438 -11.461 1 98.12 101 LEU A C 1
ATOM 804 O O . LEU A 1 101 ? -4.863 -23.344 -12.68 1 98.12 101 LEU A O 1
ATOM 808 N N . GLY A 1 102 ? -4.996 -22.391 -10.641 1 98.5 102 GLY A N 1
ATOM 809 C CA . GLY A 1 102 ? -4.992 -21.031 -11.188 1 98.5 102 GLY A CA 1
ATOM 810 C C . GLY A 1 102 ? -3.598 -20.469 -11.352 1 98.5 102 GLY A C 1
ATOM 811 O O . GLY A 1 102 ? -2.701 -20.766 -10.555 1 98.5 102 GLY A O 1
ATOM 812 N N . LEU A 1 103 ? -3.42 -19.672 -12.391 1 98.62 103 LEU A N 1
ATOM 813 C CA . LEU A 1 103 ? -2.186 -18.922 -12.602 1 98.62 103 LEU A CA 1
ATOM 814 C C . LEU A 1 103 ? -2.463 -17.422 -12.648 1 98.62 103 LEU A C 1
ATOM 816 O O . LEU A 1 103 ? -3.074 -16.938 -13.602 1 98.62 103 LEU A O 1
ATOM 820 N N . LEU A 1 104 ? -1.989 -16.734 -11.641 1 98.56 104 LEU A N 1
ATOM 821 C CA . LEU A 1 104 ? -2.174 -15.297 -11.547 1 98.56 104 LEU A CA 1
ATOM 822 C C . LEU A 1 104 ? -1.04 -14.562 -12.258 1 98.56 104 LEU A C 1
ATOM 824 O O . LEU A 1 104 ? 0.135 -14.789 -11.961 1 98.56 104 LEU A O 1
ATOM 828 N N . ILE A 1 105 ? -1.399 -13.688 -13.188 1 97.12 105 ILE A N 1
ATOM 829 C CA . ILE A 1 105 ? -0.403 -12.859 -13.859 1 97.12 105 ILE A CA 1
ATOM 830 C C . ILE A 1 105 ? -0.899 -11.414 -13.938 1 97.12 105 ILE A C 1
ATOM 832 O O . ILE A 1 105 ? -2.105 -11.164 -13.906 1 97.12 105 ILE A O 1
ATOM 836 N N . GLY A 1 106 ? 0.028 -10.492 -13.898 1 95.56 106 GLY A N 1
ATOM 837 C CA . GLY A 1 106 ? -0.315 -9.117 -14.219 1 95.56 106 GLY A CA 1
ATOM 838 C C . GLY A 1 106 ? -0.536 -8.875 -15.695 1 95.56 106 GLY A C 1
ATOM 839 O O . GLY A 1 106 ? 0.099 -9.523 -16.531 1 95.56 106 GLY A O 1
ATOM 840 N N . ASP A 1 107 ? -1.383 -7.902 -15.961 1 95 107 ASP A N 1
ATOM 841 C CA . ASP A 1 107 ? -1.714 -7.629 -17.359 1 95 107 ASP A CA 1
ATOM 842 C C . ASP A 1 107 ? -0.49 -7.137 -18.125 1 95 107 ASP A C 1
ATOM 844 O O . ASP A 1 107 ? -0.459 -7.191 -19.359 1 95 107 ASP A O 1
ATOM 848 N N . ASP A 1 108 ? 0.509 -6.672 -17.422 1 91.62 108 ASP A N 1
ATOM 849 C CA . ASP A 1 108 ? 1.751 -6.23 -18.047 1 91.62 108 ASP A CA 1
ATOM 850 C C . ASP A 1 108 ? 2.486 -7.402 -18.688 1 91.62 108 ASP A C 1
ATOM 852 O O . ASP A 1 108 ? 3.383 -7.199 -19.516 1 91.62 108 ASP A O 1
ATOM 856 N N . LEU A 1 109 ? 2.154 -8.625 -18.391 1 92.56 109 LEU A N 1
ATOM 857 C CA . LEU A 1 109 ? 2.82 -9.805 -18.938 1 92.56 109 LEU A CA 1
ATOM 858 C C . LEU A 1 109 ? 2.078 -10.328 -20.156 1 92.56 109 LEU A C 1
ATOM 860 O O . LEU A 1 109 ? 2.607 -11.164 -20.891 1 92.56 109 LEU A O 1
ATOM 864 N N . VAL A 1 110 ? 0.88 -9.852 -20.422 1 93.62 110 VAL A N 1
ATOM 865 C CA . VAL A 1 110 ? 0.006 -10.383 -21.469 1 93.62 110 VAL A CA 1
ATOM 866 C C . VAL A 1 110 ? 0.654 -10.195 -22.828 1 93.62 110 VAL A C 1
ATOM 868 O O . VAL A 1 110 ? 0.731 -11.133 -23.625 1 93.62 110 VAL A O 1
ATOM 871 N N . PRO A 1 111 ? 1.213 -9.016 -23.141 1 91.31 111 PRO A N 1
ATOM 872 C CA . PRO A 1 111 ? 1.808 -8.836 -24.469 1 91.31 111 PRO A CA 1
ATOM 873 C C . PRO A 1 111 ? 2.961 -9.805 -24.734 1 91.31 111 PRO A C 1
ATOM 875 O O . PRO A 1 111 ? 3.174 -10.219 -25.875 1 91.31 111 PRO A O 1
ATOM 878 N N . GLY A 1 112 ? 3.705 -10.188 -23.703 1 91.44 112 GLY A N 1
ATOM 879 C CA . GLY A 1 112 ? 4.852 -11.07 -23.859 1 91.44 112 GLY A CA 1
ATOM 880 C C . GLY A 1 112 ? 4.539 -12.523 -23.547 1 91.44 112 GLY A C 1
ATOM 881 O O . GLY A 1 112 ? 5.43 -13.375 -23.578 1 91.44 112 GLY A O 1
ATOM 882 N N . PHE A 1 113 ? 3.307 -12.828 -23.391 1 94 113 PHE A N 1
ATOM 883 C CA . PHE A 1 113 ? 2.914 -14.148 -22.906 1 94 113 PHE A CA 1
ATOM 884 C C . PHE A 1 113 ? 3.279 -15.219 -23.922 1 94 113 PHE A C 1
ATOM 886 O O . PHE A 1 113 ? 3.725 -16.312 -23.562 1 94 113 PHE A O 1
ATOM 893 N N . SER A 1 114 ? 3.176 -14.93 -25.172 1 91.56 114 SER A N 1
ATOM 894 C CA . SER A 1 114 ? 3.414 -15.898 -26.25 1 91.56 114 SER A CA 1
ATOM 895 C C . SER A 1 114 ? 4.875 -16.328 -26.281 1 91.56 114 SER A C 1
ATOM 897 O O . SER A 1 114 ? 5.211 -17.359 -26.875 1 91.56 114 SER A O 1
ATOM 899 N N . SER A 1 115 ? 5.777 -15.57 -25.625 1 91.06 115 SER A N 1
ATOM 900 C CA . SER A 1 115 ? 7.199 -15.891 -25.625 1 91.06 115 SER A CA 1
ATOM 901 C C . SER A 1 115 ? 7.539 -16.875 -24.516 1 91.06 115 SER A C 1
ATOM 903 O O . SER A 1 115 ? 8.648 -17.406 -24.453 1 91.06 115 SER A O 1
ATOM 905 N N . TRP A 1 116 ? 6.562 -17.125 -23.625 1 92.56 116 TRP A N 1
ATOM 906 C CA . TRP A 1 116 ? 6.809 -18.078 -22.547 1 92.56 116 TRP A CA 1
ATOM 907 C C . TRP A 1 116 ? 7.023 -19.484 -23.094 1 92.56 116 TRP A C 1
ATOM 909 O O . TRP A 1 116 ? 6.492 -19.828 -24.141 1 92.56 116 TRP A O 1
ATOM 919 N N . LYS A 1 117 ? 7.816 -20.266 -22.344 1 90.06 117 LYS A N 1
ATOM 920 C CA . LYS A 1 117 ? 8.008 -21.656 -22.719 1 90.06 117 LYS A CA 1
ATOM 92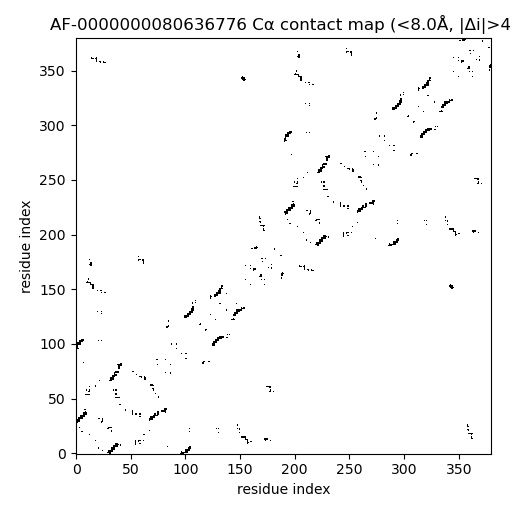1 C C . LYS A 1 117 ? 6.684 -22.422 -22.734 1 90.06 117 LYS A C 1
ATOM 923 O O . LYS A 1 117 ? 5.992 -22.484 -21.719 1 90.06 117 LYS A O 1
ATOM 928 N N . HIS A 1 118 ? 6.309 -22.922 -23.922 1 92.38 118 HIS A N 1
ATOM 929 C CA . HIS A 1 118 ? 5.086 -23.688 -24.109 1 92.38 118 HIS A CA 1
ATOM 930 C C . HIS A 1 118 ? 3.854 -22.859 -23.75 1 92.38 118 HIS A C 1
ATOM 932 O O . HIS A 1 118 ? 2.945 -23.359 -23.078 1 92.38 118 HIS A O 1
ATOM 938 N N . ALA A 1 119 ? 3.85 -21.641 -24.141 1 92.31 119 ALA A N 1
ATOM 939 C CA . ALA A 1 119 ? 2.756 -20.703 -23.875 1 92.31 119 ALA A CA 1
ATOM 940 C C . ALA A 1 119 ? 1.439 -21.234 -24.438 1 92.31 119 ALA A C 1
ATOM 942 O O . ALA A 1 119 ? 0.37 -20.984 -23.875 1 92.31 119 ALA A O 1
ATOM 943 N N . ASP A 1 120 ? 1.543 -21.984 -25.469 1 92.81 120 ASP A N 1
ATOM 944 C CA . ASP A 1 120 ? 0.368 -22.453 -26.203 1 92.81 120 ASP A CA 1
ATOM 945 C C . ASP A 1 120 ? -0.425 -23.453 -25.375 1 92.81 120 ASP A C 1
ATOM 947 O O . ASP A 1 120 ? -1.646 -23.562 -25.516 1 92.81 120 ASP A O 1
ATOM 951 N N . ILE A 1 121 ? 0.191 -24.141 -24.5 1 95 121 ILE A N 1
ATOM 952 C CA . ILE A 1 121 ? -0.504 -25.203 -23.781 1 95 121 ILE A CA 1
ATOM 953 C C . ILE A 1 121 ? -0.891 -24.719 -22.391 1 95 121 ILE A C 1
ATOM 955 O O . ILE A 1 121 ? -1.729 -25.328 -21.719 1 95 121 ILE A O 1
ATOM 959 N N . LEU A 1 122 ? -0.291 -23.641 -21.922 1 95.94 122 LEU A N 1
ATOM 960 C CA . LEU A 1 122 ? -0.493 -23.172 -20.547 1 95.94 122 LEU A CA 1
ATOM 961 C C . LEU A 1 122 ? -1.973 -22.922 -20.266 1 95.94 122 LEU A C 1
ATOM 963 O O . LEU A 1 122 ? -2.506 -23.406 -19.266 1 95.94 122 LEU A O 1
ATOM 967 N N . PRO A 1 123 ? -2.697 -22.281 -21.219 1 95.81 123 PRO A N 1
ATOM 968 C CA . PRO A 1 123 ? -4.109 -21.984 -20.953 1 95.81 123 PRO A CA 1
ATOM 969 C C . PRO A 1 123 ? -4.961 -23.25 -20.875 1 95.81 123 PRO A C 1
ATOM 971 O O . PRO A 1 123 ? -6.086 -23.203 -20.359 1 95.81 123 PRO A O 1
ATOM 974 N N . GLU A 1 124 ? -4.48 -24.344 -21.375 1 95.31 124 GLU A N 1
ATOM 975 C CA . GLU A 1 124 ? -5.191 -25.625 -21.297 1 95.31 124 GLU A CA 1
ATOM 976 C C . GLU A 1 124 ? -4.902 -26.328 -19.969 1 95.31 124 GLU A C 1
ATOM 978 O O . GLU A 1 124 ? -5.742 -27.078 -19.453 1 95.31 124 GLU A O 1
ATOM 983 N N . LEU A 1 125 ? -3.785 -26.016 -19.422 1 95.94 125 LEU A N 1
ATOM 984 C CA . LEU A 1 125 ? -3.318 -26.719 -18.234 1 95.94 125 LEU A CA 1
ATOM 985 C C . LEU A 1 125 ? -3.838 -26.062 -16.969 1 95.94 125 LEU A C 1
ATOM 987 O O . LEU A 1 125 ? -4.121 -26.734 -15.977 1 95.94 125 LEU A O 1
ATOM 991 N N . VAL A 1 126 ? -3.918 -24.719 -17.047 1 97.88 126 VAL A N 1
ATOM 992 C CA . VAL A 1 126 ? -4.27 -23.969 -15.844 1 97.88 126 VAL A CA 1
ATOM 993 C C . VAL A 1 126 ? -5.352 -22.938 -16.172 1 97.88 126 VAL A C 1
ATOM 995 O O . VAL A 1 126 ? -5.633 -22.672 -17.344 1 97.88 126 VAL A O 1
ATOM 998 N N . ASP A 1 127 ? -5.992 -22.453 -15.164 1 97.88 127 ASP A N 1
ATOM 999 C CA . ASP A 1 127 ? -6.871 -21.297 -15.305 1 97.88 127 ASP A CA 1
ATOM 1000 C C . ASP A 1 127 ? -6.086 -20 -15.18 1 97.88 127 ASP A C 1
ATOM 1002 O O . ASP A 1 127 ? -5.66 -19.625 -14.086 1 97.88 127 ASP A O 1
ATOM 1006 N N . ILE A 1 128 ? -5.988 -19.297 -16.266 1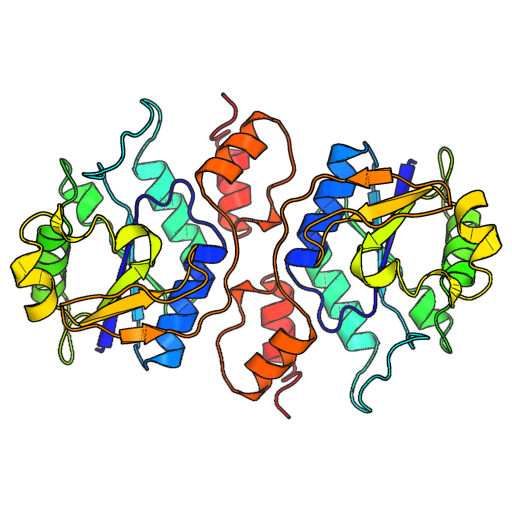 98.06 128 ILE A N 1
ATOM 1007 C CA . ILE A 1 128 ? -5.211 -18.062 -16.25 1 98.06 128 ILE A CA 1
ATOM 1008 C C . ILE A 1 128 ? -6.066 -16.938 -15.688 1 98.06 128 ILE A C 1
ATOM 1010 O O . ILE A 1 128 ? -7.172 -16.688 -16.172 1 98.06 128 ILE A O 1
ATOM 1014 N N . VAL A 1 129 ? -5.582 -16.344 -14.656 1 98.19 129 VAL A N 1
ATOM 1015 C CA . VAL A 1 129 ? -6.195 -15.18 -14.016 1 98.19 129 VAL A CA 1
ATOM 1016 C C . VAL A 1 129 ? -5.336 -13.938 -14.258 1 98.19 129 VAL A C 1
ATOM 1018 O O . VAL A 1 129 ? -4.148 -13.93 -13.93 1 98.19 129 VAL A O 1
ATOM 1021 N N . ILE A 1 130 ? -5.953 -12.883 -14.82 1 97.5 130 ILE A N 1
ATOM 1022 C CA . ILE A 1 130 ? -5.219 -11.672 -15.156 1 97.5 130 ILE A CA 1
ATOM 1023 C C . ILE A 1 130 ? -5.641 -10.531 -14.227 1 97.5 130 ILE A C 1
ATOM 1025 O O . ILE A 1 130 ? -6.832 -10.234 -14.109 1 97.5 130 ILE A O 1
ATOM 1029 N N . ALA A 1 131 ? -4.676 -9.984 -13.562 1 96.19 131 ALA A N 1
ATOM 1030 C CA . ALA A 1 131 ? -4.906 -8.805 -12.727 1 96.19 131 ALA A CA 1
ATOM 1031 C C . ALA A 1 131 ? -4.488 -7.527 -13.453 1 96.19 131 ALA A C 1
ATOM 1033 O O . ALA A 1 131 ? -3.561 -7.547 -14.266 1 96.19 131 ALA A O 1
ATOM 1034 N N . ARG A 1 132 ? -5.121 -6.461 -13.109 1 91.06 132 ARG A N 1
ATOM 1035 C CA . ARG A 1 132 ? -4.762 -5.156 -13.656 1 91.06 132 ARG A CA 1
ATOM 1036 C C . ARG A 1 132 ? -3.555 -4.57 -12.93 1 91.06 132 ARG A C 1
ATOM 1038 O O . ARG A 1 132 ? -3.514 -4.547 -11.695 1 91.06 132 ARG A O 1
ATOM 1045 N N . ARG A 1 133 ? -2.625 -4.062 -13.719 1 87.44 133 ARG A N 1
ATOM 1046 C CA . ARG A 1 133 ? -1.427 -3.457 -13.148 1 87.44 133 ARG A CA 1
ATOM 1047 C C . ARG A 1 133 ? -1.099 -2.137 -13.836 1 87.44 133 ARG A C 1
ATOM 1049 O O . ARG A 1 133 ? -0.855 -1.127 -13.172 1 87.44 133 ARG A O 1
ATOM 1056 N N . THR A 1 134 ? -1.054 -2.119 -15.094 1 79.38 134 THR A N 1
ATOM 1057 C CA . THR A 1 134 ? -0.566 -0.951 -15.82 1 79.38 134 THR A CA 1
ATOM 1058 C C . THR A 1 134 ? -1.598 -0.475 -16.844 1 79.38 134 THR A C 1
ATOM 1060 O O . THR A 1 134 ? -1.598 0.693 -17.234 1 79.38 134 THR A O 1
ATOM 1063 N N . SER A 1 135 ? -2.416 -1.38 -17.219 1 76.69 135 SER A N 1
ATOM 1064 C CA . SER A 1 135 ? -3.268 -1.05 -18.344 1 76.69 135 SER A CA 1
ATOM 1065 C C . SER A 1 135 ? -4.57 -0.399 -17.891 1 76.69 135 SER A C 1
ATOM 1067 O O . SER A 1 135 ? -5.168 -0.822 -16.906 1 76.69 135 SER A O 1
ATOM 1069 N N . SER A 1 136 ? -4.93 0.596 -18.609 1 74.38 136 SER A N 1
ATOM 1070 C CA . SER A 1 136 ? -6.203 1.261 -18.344 1 74.38 136 SER A CA 1
ATOM 1071 C C . SER A 1 136 ? -7.371 0.449 -18.906 1 74.38 136 SER A C 1
ATOM 1073 O O . SER A 1 136 ? -8.492 0.558 -18.422 1 74.38 136 SER A O 1
ATOM 1075 N N . SER A 1 137 ? -7.055 -0.336 -19.953 1 80.38 137 SER A N 1
ATOM 1076 C CA . SER A 1 137 ? -8.07 -1.188 -20.562 1 80.38 137 SER A CA 1
ATOM 1077 C C . SER A 1 137 ? -7.57 -2.619 -20.719 1 80.38 137 SER A C 1
ATOM 1079 O O . SER A 1 137 ? -6.379 -2.844 -20.953 1 80.38 137 SER A O 1
ATOM 1081 N N . PRO A 1 138 ? -8.5 -3.555 -20.609 1 84.94 138 PRO A N 1
ATOM 1082 C CA . PRO A 1 138 ? -8.094 -4.953 -20.781 1 84.94 138 PRO A CA 1
ATOM 1083 C C . PRO A 1 138 ? -7.5 -5.242 -22.156 1 84.94 138 PRO A C 1
ATOM 1085 O O . PRO A 1 138 ? -7.938 -4.672 -23.156 1 84.94 138 PRO A O 1
ATOM 1088 N N . TYR A 1 139 ? -6.461 -6.016 -22.156 1 88.94 139 TYR A N 1
ATOM 1089 C CA . TYR A 1 139 ? -5.887 -6.496 -23.406 1 88.94 139 TYR A CA 1
ATOM 1090 C C . TYR A 1 139 ? -6.801 -7.516 -24.062 1 88.94 139 TYR A C 1
ATOM 1092 O O . TYR A 1 139 ? -7.602 -8.172 -23.391 1 88.94 139 TYR A O 1
ATOM 1100 N N . GLU A 1 140 ? -6.68 -7.488 -25.406 1 88.44 140 GLU A N 1
ATOM 1101 C CA . GLU A 1 140 ? -7.273 -8.617 -26.109 1 88.44 140 GLU A CA 1
ATOM 1102 C C . GLU A 1 140 ? -6.441 -9.883 -25.922 1 88.44 140 GLU A C 1
ATOM 1104 O O . GLU A 1 140 ? -5.246 -9.898 -26.203 1 88.44 140 GLU A O 1
ATOM 1109 N N . VAL A 1 141 ? -7.012 -10.906 -25.359 1 91.31 141 VAL A N 1
ATOM 1110 C CA . VAL A 1 141 ? -6.316 -12.156 -25.047 1 91.31 141 VAL A CA 1
ATOM 1111 C C . VAL A 1 141 ? -6.969 -13.312 -25.781 1 91.31 141 VAL A C 1
ATOM 1113 O O . VAL A 1 141 ? -8.133 -13.641 -25.547 1 91.31 141 VAL A O 1
ATOM 1116 N N . PRO A 1 142 ? -6.293 -14 -26.688 1 90.31 142 PRO A N 1
ATOM 1117 C CA . PRO A 1 142 ? -6.879 -15.023 -27.547 1 90.31 142 PRO A CA 1
ATOM 1118 C C . PRO A 1 142 ? -7.012 -16.375 -26.859 1 90.31 142 PRO A C 1
ATOM 1120 O O . PRO A 1 142 ? -7.414 -17.359 -27.484 1 90.31 142 PRO A O 1
ATOM 1123 N N . TRP A 1 143 ? -6.617 -16.547 -25.641 1 93.25 143 TRP A N 1
ATOM 1124 C CA . TRP A 1 143 ? -6.691 -17.797 -24.891 1 93.25 143 TRP A CA 1
ATOM 1125 C C . TRP A 1 143 ? -7.598 -17.641 -23.672 1 93.25 143 TRP A C 1
ATOM 1127 O O . TRP A 1 143 ? -7.934 -16.516 -23.266 1 93.25 143 TRP A O 1
ATOM 1137 N N . ARG A 1 144 ? -8.156 -18.734 -23.188 1 94.25 144 ARG A N 1
ATOM 1138 C CA . ARG A 1 144 ? -9.07 -18.734 -22.047 1 94.25 144 ARG A CA 1
ATOM 1139 C C . ARG A 1 144 ? -8.438 -18.062 -20.844 1 94.25 144 ARG A C 1
ATOM 1141 O O . ARG A 1 144 ? -7.301 -18.375 -20.484 1 94.25 144 ARG A O 1
ATOM 1148 N N . HIS A 1 145 ? -9.148 -17.156 -20.25 1 96.44 145 HIS A N 1
ATOM 1149 C CA . HIS A 1 145 ? -8.664 -16.391 -19.109 1 96.44 145 HIS A CA 1
ATOM 1150 C C . HIS A 1 145 ? -9.82 -15.789 -18.312 1 96.44 145 HIS A C 1
ATOM 1152 O O . HIS A 1 145 ? -10.969 -15.844 -18.75 1 96.44 145 HIS A O 1
ATOM 1158 N N . THR A 1 146 ? -9.516 -15.359 -17.141 1 96.25 146 THR A N 1
ATOM 1159 C CA . THR A 1 146 ? -10.414 -14.547 -16.328 1 96.25 146 THR A CA 1
ATOM 1160 C C . THR A 1 146 ? -9.734 -13.25 -15.898 1 96.25 146 THR A C 1
ATOM 1162 O O . THR A 1 146 ? -8.625 -13.273 -15.359 1 96.25 146 THR A O 1
ATOM 1165 N N . TYR A 1 147 ? -10.383 -12.117 -16.188 1 94.56 147 TYR A N 1
ATOM 1166 C CA . TYR A 1 147 ? -9.914 -10.82 -15.703 1 94.56 147 TYR A CA 1
ATOM 1167 C C . TYR A 1 147 ? -10.555 -10.469 -14.367 1 94.56 147 TYR A C 1
ATOM 1169 O O . TYR A 1 147 ? -11.773 -10.57 -14.211 1 94.56 147 TYR A O 1
ATOM 1177 N N . ILE A 1 148 ? -9.703 -10.062 -13.43 1 93.69 148 ILE A N 1
ATOM 1178 C CA . ILE A 1 148 ? -10.289 -9.586 -12.188 1 93.69 148 ILE A CA 1
ATOM 1179 C C . ILE A 1 148 ? -10.367 -8.062 -12.203 1 93.69 148 ILE A C 1
ATOM 1181 O O . ILE A 1 148 ? -9.695 -7.406 -13 1 93.69 148 ILE A O 1
ATOM 1185 N N . THR A 1 149 ? -11.273 -7.477 -11.32 1 87.25 149 THR A N 1
ATOM 1186 C CA . THR A 1 149 ? -11.531 -6.043 -11.25 1 87.25 149 THR A CA 1
ATOM 1187 C C . THR A 1 149 ? -10.852 -5.426 -10.031 1 87.25 149 THR A C 1
ATOM 1189 O O . THR A 1 149 ? -11.477 -4.68 -9.281 1 87.25 149 THR A O 1
ATOM 1192 N N . ASN A 1 150 ? -9.57 -5.648 -10 1 88.19 150 ASN A N 1
ATOM 1193 C CA . ASN A 1 150 ? -8.836 -5.168 -8.836 1 88.19 150 ASN A CA 1
ATOM 1194 C C . ASN A 1 150 ? -8.539 -3.674 -8.938 1 88.19 150 ASN A C 1
ATOM 1196 O O . ASN A 1 150 ? -8.43 -3.133 -10.039 1 88.19 150 ASN A O 1
ATOM 1200 N N . THR A 1 151 ? -8.422 -3.035 -7.762 1 85 151 THR A N 1
ATOM 1201 C CA . THR A 1 151 ? -7.828 -1.707 -7.684 1 85 151 THR A CA 1
ATOM 1202 C C . THR A 1 151 ? -6.332 -1.766 -7.992 1 85 151 THR A C 1
ATOM 1204 O O . THR A 1 151 ? -5.633 -2.672 -7.535 1 85 151 THR A O 1
ATOM 1207 N N . ILE A 1 152 ? -5.941 -0.81 -8.812 1 87.44 152 ILE A N 1
ATOM 1208 C CA . ILE A 1 152 ? -4.535 -0.795 -9.195 1 87.44 152 ILE A CA 1
ATOM 1209 C C . ILE A 1 152 ? -3.721 -0.043 -8.148 1 87.44 152 ILE A C 1
ATOM 1211 O O . ILE A 1 152 ? -4.051 1.091 -7.789 1 87.44 152 ILE A O 1
ATOM 1215 N N . ILE A 1 153 ? -2.752 -0.692 -7.598 1 89.06 153 ILE A N 1
ATOM 1216 C CA . ILE A 1 153 ? -1.741 -0.068 -6.754 1 89.06 153 ILE A CA 1
ATOM 1217 C C . ILE A 1 153 ? -0.427 0.052 -7.52 1 89.06 153 ILE A C 1
ATOM 1219 O O . ILE A 1 153 ? 0.24 -0.952 -7.781 1 89.06 153 ILE A O 1
ATOM 1223 N N . HIS A 1 154 ? -0.071 1.248 -7.859 1 88.19 154 HIS A N 1
ATOM 1224 C CA . HIS A 1 154 ? 1.081 1.487 -8.719 1 88.19 154 HIS A CA 1
ATOM 1225 C C . HIS A 1 154 ? 2.381 1.469 -7.922 1 88.19 154 HIS A C 1
ATOM 1227 O O . HIS A 1 154 ? 2.881 2.521 -7.52 1 88.19 154 HIS A O 1
ATOM 1233 N N . ILE A 1 155 ? 2.9 0.374 -7.684 1 92.88 155 ILE A N 1
ATOM 1234 C CA . ILE A 1 155 ? 4.184 0.143 -7.031 1 92.88 155 ILE A CA 1
ATOM 1235 C C . ILE A 1 155 ? 5.008 -0.851 -7.848 1 92.88 155 ILE A C 1
ATOM 1237 O O . ILE A 1 155 ? 4.473 -1.844 -8.344 1 92.88 155 ILE A O 1
ATOM 1241 N N . SER A 1 156 ? 6.223 -0.6 -8.031 1 93.5 156 SER A N 1
ATOM 1242 C CA . SER A 1 156 ? 7.113 -1.551 -8.695 1 93.5 156 SER A CA 1
ATOM 1243 C C . SER A 1 156 ? 8.344 -1.841 -7.84 1 93.5 156 SER A C 1
ATOM 1245 O O . SER A 1 156 ? 8.805 -0.975 -7.09 1 93.5 156 SER A O 1
ATOM 1247 N N . SER A 1 157 ? 8.797 -3.027 -8.039 1 95.69 157 SER A N 1
ATOM 1248 C CA . SER A 1 157 ? 10.008 -3.42 -7.32 1 95.69 157 SER A CA 1
ATOM 1249 C C . SER A 1 157 ? 11.195 -2.557 -7.727 1 95.69 157 SER A C 1
ATOM 1251 O O . SER A 1 157 ? 12.047 -2.232 -6.895 1 95.69 157 SER A O 1
ATOM 1253 N N . SER A 1 158 ? 11.258 -2.211 -9.008 1 94.62 158 SER A N 1
ATOM 1254 C CA . SER A 1 158 ? 12.352 -1.364 -9.477 1 94.62 158 SER A CA 1
ATOM 1255 C C . SER A 1 158 ? 12.328 -0.003 -8.789 1 94.62 158 SER A C 1
ATOM 1257 O O . SER A 1 158 ? 13.375 0.518 -8.406 1 94.62 158 SER A O 1
ATOM 1259 N N . GLU A 1 159 ? 11.18 0.544 -8.617 1 94.31 159 GLU A N 1
ATOM 1260 C CA . GLU A 1 159 ? 11.047 1.824 -7.926 1 94.31 159 GLU A CA 1
ATOM 1261 C C . GLU A 1 159 ? 11.508 1.719 -6.477 1 94.31 159 GLU A C 1
ATOM 1263 O O . GLU A 1 159 ? 12.164 2.623 -5.961 1 94.31 159 GLU A O 1
ATOM 1268 N N . ILE A 1 160 ? 11.156 0.667 -5.836 1 96.94 160 ILE A N 1
ATOM 1269 C CA . ILE A 1 160 ? 11.531 0.459 -4.441 1 96.94 160 ILE A CA 1
ATOM 1270 C C . ILE A 1 160 ? 13.055 0.394 -4.32 1 96.94 160 ILE A C 1
ATOM 1272 O O . ILE A 1 160 ? 13.641 1.043 -3.453 1 96.94 160 ILE A O 1
ATOM 1276 N N . ARG A 1 161 ? 13.664 -0.356 -5.203 1 96.94 161 ARG A N 1
ATOM 1277 C CA . ARG A 1 161 ? 15.125 -0.448 -5.168 1 96.94 161 ARG A CA 1
ATOM 1278 C C . ARG A 1 161 ? 15.766 0.917 -5.395 1 96.94 161 ARG A C 1
ATOM 1280 O O . ARG A 1 161 ? 16.719 1.277 -4.711 1 96.94 161 ARG A O 1
ATOM 1287 N N . GLU A 1 162 ? 15.234 1.68 -6.301 1 96.25 162 GLU A N 1
ATOM 1288 C CA . GLU A 1 162 ? 15.742 3.02 -6.578 1 96.25 162 GLU A CA 1
ATOM 1289 C C . GLU A 1 162 ? 15.586 3.934 -5.367 1 96.25 162 GLU A C 1
ATOM 1291 O O . GLU A 1 162 ? 16.5 4.691 -5.035 1 96.25 162 GLU A O 1
ATOM 1296 N N . ARG A 1 163 ? 14.484 3.883 -4.738 1 96.44 163 ARG A N 1
ATOM 1297 C CA . ARG A 1 163 ? 14.219 4.699 -3.559 1 96.44 163 ARG A CA 1
ATOM 1298 C C . ARG A 1 163 ? 15.195 4.371 -2.436 1 96.44 163 ARG A C 1
ATOM 1300 O O . ARG A 1 163 ? 15.742 5.273 -1.797 1 96.44 163 ARG A O 1
ATOM 1307 N N . VAL A 1 164 ? 15.375 3.104 -2.193 1 97.19 164 VAL A N 1
ATOM 1308 C CA . VAL A 1 164 ? 16.312 2.686 -1.16 1 97.19 164 VAL A CA 1
ATOM 1309 C C . VAL A 1 164 ? 17.703 3.244 -1.468 1 97.19 164 VAL A C 1
ATOM 1311 O O . VAL A 1 164 ? 18.359 3.816 -0.592 1 97.19 164 VAL A O 1
ATOM 1314 N N . ALA A 1 165 ? 18.078 3.115 -2.732 1 96.75 165 ALA A N 1
ATOM 1315 C CA . ALA A 1 165 ? 19.406 3.564 -3.156 1 96.75 165 ALA A CA 1
ATOM 1316 C C . ALA A 1 165 ? 19.562 5.07 -2.967 1 96.75 165 ALA A C 1
ATOM 1318 O O . ALA A 1 165 ? 20.656 5.555 -2.68 1 96.75 165 ALA A O 1
ATOM 1319 N N . GLN A 1 166 ? 18.5 5.77 -3.072 1 95.88 166 GLN A N 1
ATOM 1320 C CA . GLN A 1 166 ? 18.531 7.23 -3.035 1 95.88 166 GLN A CA 1
ATOM 1321 C C . GLN A 1 166 ? 18.188 7.754 -1.644 1 95.88 166 GLN A C 1
ATOM 1323 O O . GLN A 1 166 ? 18.109 8.969 -1.436 1 95.88 166 GLN A O 1
ATOM 1328 N N . GLY A 1 167 ? 17.922 6.898 -0.725 1 95.44 167 GLY A N 1
ATOM 1329 C CA . GLY A 1 167 ? 17.578 7.305 0.629 1 95.44 167 GLY A CA 1
ATOM 1330 C C . GLY A 1 167 ? 16.188 7.898 0.744 1 95.44 167 GLY A C 1
ATOM 1331 O O . GLY A 1 167 ? 15.922 8.711 1.637 1 95.44 167 GLY A O 1
ATOM 1332 N N . LYS A 1 168 ? 15.344 7.531 -0.168 1 96.12 168 LYS A N 1
ATOM 1333 C CA . LYS A 1 168 ? 13.961 8.008 -0.162 1 96.12 168 LYS A CA 1
ATOM 1334 C C . LYS A 1 168 ? 13.062 7.066 0.636 1 96.12 168 LYS A C 1
ATOM 1336 O O . LYS A 1 168 ? 13.453 5.945 0.958 1 96.12 168 LYS A O 1
ATOM 1341 N N . ALA A 1 169 ? 11.906 7.598 0.969 1 96.19 169 ALA A N 1
ATOM 1342 C CA . ALA A 1 169 ? 10.953 6.793 1.727 1 96.19 169 ALA A CA 1
ATOM 1343 C C . ALA A 1 169 ? 10.461 5.605 0.906 1 96.19 169 ALA A C 1
ATOM 1345 O O . ALA A 1 169 ? 10.172 5.742 -0.285 1 96.19 169 ALA A O 1
ATOM 1346 N N . PHE A 1 170 ? 10.367 4.422 1.553 1 97.12 170 PHE A N 1
ATOM 1347 C CA . PHE A 1 170 ? 9.844 3.254 0.856 1 97.12 170 PHE A CA 1
ATOM 1348 C C . PHE A 1 170 ? 9.117 2.324 1.824 1 97.12 170 PHE A C 1
ATOM 1350 O O . PHE A 1 170 ? 8.555 1.306 1.414 1 97.12 170 PHE A O 1
ATOM 1357 N N . ARG A 1 171 ? 9.094 2.652 3.111 1 97.44 171 ARG A N 1
ATOM 1358 C CA . ARG A 1 171 ? 8.633 1.762 4.172 1 97.44 171 ARG A CA 1
ATOM 135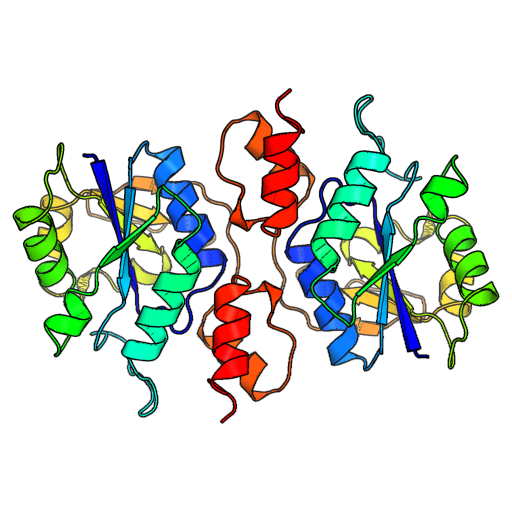9 C C . ARG A 1 171 ? 7.23 1.239 3.879 1 97.44 171 ARG A C 1
ATOM 1361 O O . ARG A 1 171 ? 6.965 0.044 4.023 1 97.44 171 ARG A O 1
ATOM 1368 N N . TYR A 1 172 ? 6.398 2.076 3.439 1 97.38 172 TYR A N 1
ATOM 1369 C CA . TYR A 1 172 ? 4.984 1.725 3.363 1 97.38 172 TYR A CA 1
ATOM 1370 C C . TYR A 1 172 ? 4.633 1.189 1.979 1 97.38 172 TYR A C 1
ATOM 1372 O O . TYR A 1 172 ? 3.473 0.871 1.709 1 97.38 172 TYR A O 1
ATOM 1380 N N . LEU A 1 173 ? 5.633 1.057 1.111 1 97.31 173 LEU A N 1
ATOM 1381 C CA . LEU A 1 173 ? 5.445 0.399 -0.177 1 97.31 173 LEU A CA 1
ATOM 1382 C C . LEU A 1 173 ? 5.598 -1.112 -0.043 1 97.31 173 LEU A C 1
ATOM 1384 O O . LEU A 1 173 ? 5.207 -1.862 -0.941 1 97.31 173 LEU A O 1
ATOM 1388 N N . VAL A 1 174 ? 6.16 -1.521 1.094 1 98.12 174 VAL A N 1
ATOM 1389 C CA . VAL A 1 174 ? 6.359 -2.938 1.385 1 98.12 174 VAL A CA 1
ATOM 1390 C C . VAL A 1 174 ? 5.777 -3.271 2.756 1 98.12 174 VAL A C 1
ATOM 1392 O O . VAL A 1 174 ? 5.574 -2.381 3.586 1 98.12 174 VAL A O 1
ATOM 1395 N N . PRO A 1 175 ? 5.414 -4.609 2.938 1 97.69 175 PRO A N 1
ATOM 1396 C CA . PRO A 1 175 ? 5.047 -4.98 4.309 1 97.69 175 PRO A CA 1
ATOM 1397 C C . PRO A 1 175 ? 6.18 -4.746 5.305 1 97.69 175 PRO A C 1
ATOM 1399 O O . PRO A 1 175 ? 7.355 -4.836 4.941 1 97.69 175 PRO A O 1
ATOM 1402 N N . GLU A 1 176 ? 5.797 -4.52 6.57 1 97.44 176 GLU A N 1
ATOM 1403 C CA . GLU A 1 176 ? 6.75 -4.148 7.609 1 97.44 176 GLU A CA 1
ATOM 1404 C C . GLU A 1 176 ? 7.867 -5.18 7.727 1 97.44 176 GLU A C 1
ATOM 1406 O O . GLU A 1 176 ? 9.047 -4.824 7.805 1 97.44 176 GLU A O 1
ATOM 1411 N N . PRO A 1 177 ? 7.555 -6.512 7.648 1 98.25 177 PRO A N 1
ATOM 1412 C CA . PRO A 1 177 ? 8.648 -7.48 7.754 1 98.25 177 PRO A CA 1
ATOM 1413 C C . PRO A 1 177 ? 9.648 -7.367 6.605 1 98.25 177 PRO A C 1
ATOM 1415 O O . PRO A 1 177 ? 10.836 -7.637 6.789 1 98.25 177 PRO A O 1
ATOM 1418 N N . VAL A 1 178 ? 9.203 -6.977 5.492 1 98.69 178 VAL A N 1
ATOM 1419 C CA . VAL A 1 178 ? 10.086 -6.805 4.344 1 98.69 178 VAL A CA 1
ATOM 1420 C C . VAL A 1 178 ? 10.93 -5.543 4.52 1 98.69 178 VAL A C 1
ATOM 1422 O O . VAL A 1 178 ? 12.125 -5.531 4.219 1 98.69 178 VAL A O 1
ATOM 1425 N N . TYR A 1 179 ? 10.289 -4.449 4.996 1 98.44 179 TYR A N 1
ATOM 1426 C CA . TYR A 1 179 ? 11.023 -3.229 5.305 1 98.44 179 TYR A CA 1
ATOM 1427 C C . TYR A 1 179 ? 12.172 -3.514 6.262 1 98.44 179 TYR A C 1
ATOM 1429 O O . TYR A 1 179 ? 13.32 -3.139 5.996 1 98.44 179 TYR A O 1
ATOM 1437 N N . GLU A 1 180 ? 11.836 -4.207 7.328 1 98.25 180 GLU A N 1
ATOM 1438 C CA . GLU A 1 180 ? 12.828 -4.539 8.344 1 98.25 180 GLU A CA 1
ATOM 1439 C C . GLU A 1 180 ? 13.961 -5.379 7.758 1 98.25 180 GLU A C 1
ATOM 1441 O O . GLU A 1 180 ? 15.133 -5.168 8.078 1 98.25 180 GLU A O 1
ATOM 1446 N N . TYR A 1 181 ? 13.625 -6.305 6.895 1 98.56 181 TYR A N 1
ATOM 1447 C CA . TYR A 1 181 ? 14.609 -7.18 6.27 1 98.56 181 TYR A CA 1
ATOM 1448 C C . TYR A 1 181 ? 15.578 -6.383 5.398 1 98.56 181 TYR A C 1
ATOM 1450 O O . TYR A 1 181 ? 16.797 -6.59 5.453 1 98.56 181 TYR A O 1
ATOM 1458 N N . ILE A 1 182 ? 15.023 -5.492 4.605 1 98.06 182 ILE A N 1
ATOM 1459 C CA . ILE A 1 182 ? 15.82 -4.684 3.693 1 98.06 182 ILE A CA 1
ATOM 1460 C C . ILE A 1 182 ? 16.781 -3.811 4.488 1 98.06 182 ILE A C 1
ATOM 1462 O O . ILE A 1 182 ? 17.969 -3.717 4.152 1 98.06 182 ILE A O 1
ATOM 1466 N N . VAL A 1 183 ? 16.266 -3.223 5.57 1 97.56 183 VAL A N 1
ATOM 1467 C CA . VAL A 1 183 ? 17.078 -2.34 6.402 1 97.56 183 VAL A CA 1
ATOM 1468 C C . VAL A 1 183 ? 18.156 -3.152 7.125 1 97.56 183 VAL A C 1
ATOM 1470 O O . VAL A 1 183 ? 19.328 -2.793 7.109 1 97.56 183 VAL A O 1
ATOM 1473 N N . GLU A 1 184 ? 17.75 -4.223 7.668 1 97.62 184 GLU A N 1
ATOM 1474 C CA . GLU A 1 184 ? 18.625 -5.078 8.453 1 97.62 184 GLU A CA 1
ATOM 1475 C C . GLU A 1 184 ? 19.781 -5.605 7.609 1 97.62 184 GLU A C 1
ATOM 1477 O O . GLU A 1 184 ? 20.922 -5.688 8.078 1 97.62 184 GLU A O 1
ATOM 1482 N N . HIS A 1 185 ? 19.562 -5.945 6.363 1 97.25 185 HIS A N 1
ATOM 1483 C CA . HIS A 1 185 ? 20.578 -6.598 5.531 1 97.25 185 HIS A CA 1
ATOM 1484 C C . HIS A 1 185 ? 21.234 -5.605 4.578 1 97.25 185 HIS A C 1
ATOM 1486 O O . HIS A 1 185 ? 22.094 -5.98 3.775 1 97.25 185 HIS A O 1
ATOM 1492 N N . GLY A 1 186 ? 20.812 -4.371 4.668 1 96.44 186 GLY A N 1
ATOM 1493 C CA . GLY A 1 186 ? 21.391 -3.344 3.82 1 96.44 186 GLY A CA 1
ATOM 1494 C C . GLY A 1 186 ? 21.188 -3.607 2.34 1 96.44 186 GLY A C 1
ATOM 1495 O O . GLY A 1 186 ? 22.109 -3.424 1.541 1 96.44 186 GLY A O 1
ATOM 1496 N N . LEU A 1 187 ? 20 -4.102 2.021 1 96.81 187 LEU A N 1
ATOM 1497 C CA . LEU A 1 187 ? 19.734 -4.441 0.628 1 96.81 187 LEU A CA 1
ATOM 1498 C C . LEU A 1 187 ? 19.5 -3.188 -0.202 1 96.81 187 LEU A C 1
ATOM 1500 O O . LEU A 1 187 ? 18.922 -2.217 0.29 1 96.81 187 LEU A O 1
ATOM 1504 N N . TYR A 1 188 ? 19.953 -3.168 -1.492 1 95.62 188 TYR A N 1
ATOM 1505 C CA . TYR A 1 188 ? 19.641 -2.209 -2.549 1 95.62 188 TYR A CA 1
ATOM 1506 C C . TYR A 1 188 ? 20.344 -0.881 -2.301 1 95.62 188 TYR A C 1
ATOM 1508 O O . TYR A 1 188 ? 19.969 0.146 -2.871 1 95.62 188 TYR A O 1
ATOM 1516 N N . ARG A 1 189 ? 21.25 -0.676 -1.263 1 89.19 189 ARG A N 1
ATOM 1517 C CA . ARG A 1 189 ? 21.938 0.571 -0.944 1 89.19 189 ARG A CA 1
ATOM 1518 C C . ARG A 1 189 ? 23 0.894 -1.989 1 89.19 189 ARG A C 1
ATOM 1520 O O . ARG A 1 189 ? 23.562 1.986 -1.985 1 89.19 189 ARG A O 1
ATOM 1527 N N . SER A 1 190 ? 23.203 0.094 -3.041 1 72.25 190 SER A N 1
ATOM 1528 C CA . SER A 1 190 ? 24.297 0.393 -3.971 1 72.25 190 SER A CA 1
ATOM 1529 C C . SER A 1 190 ? 23.781 0.495 -5.402 1 72.25 190 SER A C 1
ATOM 1531 O O . SER A 1 190 ? 22.766 -0.114 -5.75 1 72.25 190 SER A O 1
ATOM 1533 N N . MET B 1 1 ? 12.414 22.188 16.516 1 92.88 1 MET B N 1
ATOM 1534 C CA . MET B 1 1 ? 12.078 21.031 15.695 1 92.88 1 MET B CA 1
ATOM 1535 C C . MET B 1 1 ? 11.289 21.453 14.461 1 92.88 1 MET B C 1
ATOM 1537 O O . MET B 1 1 ? 10.414 22.312 14.539 1 92.88 1 MET B O 1
ATOM 1541 N N . ARG B 1 2 ? 11.578 20.891 13.273 1 96.62 2 ARG B N 1
ATOM 1542 C CA . ARG B 1 2 ? 10.773 21.094 12.07 1 96.62 2 ARG B CA 1
ATOM 1543 C C . ARG B 1 2 ? 9.688 20.031 11.953 1 96.62 2 ARG B C 1
ATOM 1545 O O . ARG B 1 2 ? 9.992 18.844 11.812 1 96.62 2 ARG B O 1
ATOM 1552 N N . VAL B 1 3 ? 8.43 20.531 11.984 1 98.19 3 VAL B N 1
ATOM 1553 C CA . VAL B 1 3 ? 7.32 19.594 12.133 1 98.19 3 VAL B CA 1
ATOM 1554 C C . VAL B 1 3 ? 6.328 19.781 10.992 1 98.19 3 VAL B C 1
ATOM 1556 O O . VAL B 1 3 ? 6.062 20.906 10.57 1 98.19 3 VAL B O 1
ATOM 1559 N N . LEU B 1 4 ? 5.879 18.688 10.492 1 98.62 4 LEU B N 1
ATOM 1560 C CA . LEU B 1 4 ? 4.836 18.641 9.469 1 98.62 4 LEU B CA 1
ATOM 1561 C C . LEU B 1 4 ? 3.51 18.188 10.062 1 98.62 4 LEU B C 1
ATOM 1563 O O . LEU B 1 4 ? 3.436 17.125 10.68 1 98.62 4 LEU B O 1
ATOM 1567 N N . LEU B 1 5 ? 2.498 19.047 9.922 1 98.81 5 LEU B N 1
ATOM 1568 C CA . LEU B 1 5 ? 1.146 18.703 10.344 1 98.81 5 LEU B CA 1
ATOM 1569 C C . LEU B 1 5 ? 0.396 17.969 9.234 1 98.81 5 LEU B C 1
ATOM 1571 O O . LEU B 1 5 ? 0.355 18.438 8.094 1 98.81 5 LEU B O 1
ATOM 1575 N N . PHE B 1 6 ? -0.172 16.844 9.57 1 98.81 6 PHE B N 1
ATOM 1576 C CA . PHE B 1 6 ? -1.028 16.078 8.664 1 98.81 6 PHE B CA 1
ATOM 1577 C C . PHE B 1 6 ? -2.375 15.789 9.312 1 98.81 6 PHE B C 1
ATOM 1579 O O . PHE B 1 6 ? -2.521 14.789 10.023 1 98.81 6 PHE B O 1
ATOM 1586 N N . GLY B 1 7 ? -3.291 16.656 9.047 1 98.12 7 GLY B N 1
ATOM 1587 C CA . GLY B 1 7 ? -4.652 16.469 9.516 1 98.12 7 GLY B CA 1
ATOM 1588 C C . GLY B 1 7 ? -5.508 15.664 8.555 1 98.12 7 GLY B C 1
ATOM 1589 O O . GLY B 1 7 ? -5.277 15.688 7.34 1 98.12 7 GLY B O 1
ATOM 1590 N N . GLY B 1 8 ? -6.473 15 9.094 1 96.31 8 GLY B N 1
ATOM 1591 C CA . GLY B 1 8 ? -7.395 14.242 8.258 1 96.31 8 GLY B CA 1
ATOM 1592 C C . GLY B 1 8 ? -8.469 13.531 9.062 1 96.31 8 GLY B C 1
ATOM 1593 O O . GLY B 1 8 ? -8.359 13.398 10.281 1 96.31 8 GLY B O 1
ATOM 1594 N N . THR B 1 9 ? -9.523 13.148 8.312 1 96.25 9 THR B N 1
ATOM 1595 C CA . THR B 1 9 ? -10.547 12.32 8.945 1 96.25 9 THR B CA 1
ATOM 1596 C C . THR B 1 9 ? -9.992 10.938 9.266 1 96.25 9 THR B C 1
ATOM 1598 O O . THR B 1 9 ? -10.273 10.383 10.336 1 96.25 9 THR B O 1
ATOM 1601 N N . PHE B 1 10 ? -9.234 10.328 8.352 1 97.25 10 PHE B N 1
ATOM 1602 C CA . PHE B 1 10 ? -8.586 9.039 8.539 1 97.25 10 PHE B CA 1
ATOM 1603 C C . PHE B 1 10 ? -9.602 7.969 8.914 1 97.25 10 PHE B C 1
ATOM 1605 O O . PHE B 1 10 ? -9.438 7.266 9.906 1 97.25 10 PHE B O 1
ATOM 1612 N N . ASN B 1 11 ? -10.586 7.785 7.941 1 96.56 11 ASN B N 1
ATOM 1613 C CA . ASN B 1 11 ? -11.695 6.891 8.234 1 96.56 11 ASN B CA 1
ATOM 1614 C C . ASN B 1 11 ? -11.758 5.73 7.242 1 96.56 11 ASN B C 1
ATOM 1616 O O . ASN B 1 11 ? -12.75 5.57 6.523 1 96.56 11 ASN B O 1
ATOM 1620 N N . PRO B 1 12 ? -10.875 4.883 7.199 1 97.94 12 PRO B N 1
ATOM 1621 C CA . PRO B 1 12 ? -9.719 4.762 8.094 1 97.94 12 PRO B CA 1
ATOM 1622 C C . PRO B 1 12 ? -8.445 5.359 7.5 1 97.94 12 PRO B C 1
ATOM 1624 O O . PRO B 1 12 ? -8.438 5.758 6.332 1 97.94 12 PRO B O 1
ATOM 1627 N N . ILE B 1 13 ? -7.461 5.488 8.344 1 98.44 13 ILE B N 1
ATOM 1628 C CA . ILE B 1 13 ? -6.113 5.738 7.844 1 98.44 13 ILE B CA 1
ATOM 1629 C C . ILE B 1 13 ? -5.652 4.555 6.996 1 98.44 13 ILE B C 1
ATOM 1631 O O . ILE B 1 13 ? -5.992 3.404 7.285 1 98.44 13 ILE B O 1
ATOM 1635 N N . HIS B 1 14 ? -4.918 4.805 5.914 1 97.88 14 HIS B N 1
ATOM 1636 C CA . HIS B 1 14 ? -4.461 3.734 5.031 1 97.88 14 HIS B CA 1
ATOM 1637 C C . HIS B 1 14 ? -3.018 3.957 4.598 1 97.88 14 HIS B C 1
ATOM 1639 O O . HIS B 1 14 ? -2.391 4.941 4.996 1 97.88 14 HIS B O 1
ATOM 1645 N N . VAL B 1 15 ? -2.479 3.076 3.842 1 97.12 15 VAL B N 1
ATOM 1646 C CA . VAL B 1 15 ? -1.061 3.049 3.494 1 97.12 15 VAL B CA 1
ATOM 1647 C C . VAL B 1 15 ? -0.695 4.309 2.715 1 97.12 15 VAL B C 1
ATOM 1649 O O . VAL B 1 15 ? 0.403 4.848 2.873 1 97.12 15 VAL B O 1
ATOM 1652 N N . GLY B 1 16 ? -1.602 4.758 1.867 1 96.31 16 GLY B N 1
ATOM 1653 C CA . GLY B 1 16 ? -1.355 5.973 1.105 1 96.31 16 GLY B CA 1
ATOM 1654 C C . GLY B 1 16 ? -1.083 7.184 1.981 1 96.31 16 GLY B C 1
ATOM 1655 O O . GLY B 1 16 ? -0.212 7.996 1.67 1 96.31 16 GLY B O 1
ATOM 1656 N N . HIS B 1 17 ? -1.821 7.316 3.068 1 97.69 17 HIS B N 1
ATOM 1657 C CA . HIS B 1 17 ? -1.591 8.398 4.016 1 97.69 17 HIS B CA 1
ATOM 1658 C C . HIS B 1 17 ? -0.19 8.32 4.613 1 97.69 17 HIS B C 1
ATOM 1660 O O . HIS B 1 17 ? 0.52 9.328 4.676 1 97.69 17 HIS B O 1
ATOM 1666 N N . LEU B 1 18 ? 0.157 7.152 5.059 1 98.38 18 LEU B N 1
ATOM 1667 C CA . LEU B 1 18 ? 1.439 6.961 5.727 1 98.38 18 LEU B CA 1
ATOM 1668 C C . LEU B 1 18 ? 2.596 7.199 4.762 1 98.38 18 LEU B C 1
ATOM 1670 O O . LEU B 1 18 ? 3.582 7.848 5.117 1 98.38 18 LEU B O 1
ATOM 1674 N N . PHE B 1 19 ? 2.424 6.754 3.549 1 97.56 19 PHE B N 1
ATOM 1675 C CA . PHE B 1 19 ? 3.486 6.887 2.559 1 97.56 19 PHE B CA 1
ATOM 1676 C C . PHE B 1 19 ? 3.74 8.352 2.23 1 97.56 19 PHE B C 1
ATOM 1678 O O . PHE B 1 19 ? 4.883 8.812 2.268 1 97.56 19 PHE B O 1
ATOM 1685 N N . VAL B 1 20 ? 2.67 9.086 1.97 1 97.12 20 VAL B N 1
ATOM 1686 C CA . VAL B 1 20 ? 2.838 10.469 1.532 1 97.12 20 VAL B CA 1
ATOM 1687 C C . VAL B 1 20 ? 3.4 11.305 2.678 1 97.12 20 VAL B C 1
ATOM 1689 O O . VAL B 1 20 ? 4.191 12.227 2.451 1 97.12 20 VAL B O 1
ATOM 1692 N N . ALA B 1 21 ? 3.01 10.977 3.898 1 98.31 21 ALA B N 1
ATOM 1693 C CA . ALA B 1 21 ? 3.541 11.68 5.066 1 98.31 21 ALA B CA 1
ATOM 1694 C C . ALA B 1 21 ? 5.047 11.469 5.188 1 98.31 21 ALA B C 1
ATOM 1696 O O . ALA B 1 21 ? 5.801 12.43 5.379 1 98.31 21 ALA B O 1
ATOM 1697 N N . GLU B 1 22 ? 5.453 10.273 5.07 1 97.94 22 GLU B N 1
ATOM 1698 C CA . GLU B 1 22 ? 6.879 9.984 5.18 1 97.94 22 GLU B CA 1
ATOM 1699 C C . GLU B 1 22 ? 7.66 10.594 4.016 1 97.94 22 GLU B C 1
ATOM 1701 O O . GLU B 1 22 ? 8.75 11.125 4.203 1 97.94 22 GLU B O 1
ATOM 1706 N N . GLU B 1 23 ? 7.066 10.469 2.84 1 96.44 23 GLU B N 1
ATOM 1707 C CA . GLU B 1 23 ? 7.703 11.039 1.657 1 96.44 23 GLU B CA 1
ATOM 1708 C C . GLU B 1 23 ? 7.93 12.539 1.823 1 96.44 23 GLU B C 1
ATOM 1710 O O . GLU B 1 23 ? 9.023 13.039 1.542 1 96.44 23 GLU B O 1
ATOM 1715 N N . ALA B 1 24 ? 6.91 13.219 2.238 1 97.5 24 ALA B N 1
ATOM 1716 C CA . ALA B 1 24 ? 7.02 14.664 2.453 1 97.5 24 ALA B CA 1
ATOM 1717 C C . ALA B 1 24 ? 8.078 14.984 3.506 1 97.5 24 ALA B C 1
ATOM 1719 O O . ALA B 1 24 ? 8.883 15.898 3.328 1 97.5 24 ALA B O 1
ATOM 1720 N N . CYS B 1 25 ? 8.062 14.211 4.562 1 97.38 25 CYS B N 1
ATOM 1721 C CA . CYS B 1 25 ? 9 14.391 5.664 1 97.38 25 CYS B CA 1
ATOM 1722 C C . CYS B 1 25 ? 10.438 14.234 5.188 1 97.38 25 CYS B C 1
ATOM 1724 O O . CYS B 1 25 ? 11.273 15.102 5.43 1 97.38 25 CYS B O 1
ATOM 1726 N N . VAL B 1 26 ? 10.711 13.219 4.438 1 96.38 26 VAL B N 1
ATOM 1727 C CA . VAL B 1 26 ? 12.055 12.883 3.986 1 96.38 26 VAL B CA 1
ATOM 1728 C C . VAL B 1 26 ? 12.5 13.859 2.896 1 96.38 26 VAL B C 1
ATOM 1730 O O . VAL B 1 26 ? 13.602 14.406 2.949 1 96.38 26 VAL B O 1
ATOM 1733 N N . GLU B 1 27 ? 11.664 14.094 1.961 1 96.19 27 GLU B N 1
ATOM 1734 C CA . GLU B 1 27 ? 12.008 14.93 0.812 1 96.19 27 GLU B CA 1
ATOM 1735 C C . GLU B 1 27 ? 12.305 16.359 1.238 1 96.19 27 GLU B C 1
ATOM 1737 O O . GLU B 1 27 ? 13.219 17 0.702 1 96.19 27 GLU B O 1
ATOM 1742 N N . LEU B 1 28 ? 11.57 16.891 2.229 1 97.25 28 LEU B N 1
ATOM 1743 C CA . LEU B 1 28 ? 11.672 18.312 2.551 1 97.25 28 LEU B CA 1
ATOM 1744 C C . LEU B 1 28 ? 12.484 18.531 3.824 1 97.25 28 LEU B C 1
ATOM 1746 O O . LEU B 1 28 ? 12.711 19.656 4.242 1 97.25 28 LEU B O 1
ATOM 1750 N N . GLY B 1 29 ? 12.859 17.453 4.441 1 96.19 29 GLY B N 1
ATOM 1751 C CA . GLY B 1 29 ? 13.766 17.531 5.574 1 96.19 29 GLY B CA 1
ATOM 1752 C C . GLY B 1 29 ? 13.07 17.875 6.875 1 96.19 29 GLY B C 1
ATOM 1753 O O . GLY B 1 29 ? 13.625 18.578 7.719 1 96.19 29 GLY B O 1
ATOM 1754 N N . TYR B 1 30 ? 11.828 17.594 7.059 1 97.69 30 TYR B N 1
ATOM 1755 C CA . TYR B 1 30 ? 11.172 17.672 8.359 1 97.69 30 TYR B CA 1
ATOM 1756 C C . TYR B 1 30 ? 11.648 16.578 9.289 1 97.69 30 TYR B C 1
ATOM 1758 O O . TYR B 1 30 ? 12.172 15.547 8.836 1 97.69 30 TYR B O 1
ATOM 1766 N N . GLU B 1 31 ? 11.492 16.844 10.547 1 97.56 31 GLU B N 1
ATOM 1767 C CA . GLU B 1 31 ? 11.961 15.883 11.547 1 97.56 31 GLU B CA 1
ATOM 1768 C C . GLU B 1 31 ? 10.836 14.969 12.023 1 97.56 31 GLU B C 1
ATOM 1770 O O . GLU B 1 31 ? 11.07 13.812 12.367 1 97.56 31 GLU B O 1
ATOM 1775 N N . LYS B 1 32 ? 9.609 15.547 12.047 1 97.94 32 LYS B N 1
ATOM 1776 C CA . LYS B 1 32 ? 8.438 14.82 12.547 1 97.94 32 LYS B CA 1
ATOM 1777 C C . LYS B 1 32 ? 7.199 15.148 11.719 1 97.94 32 LYS B C 1
ATOM 1779 O O . LYS B 1 32 ? 7.094 16.234 11.156 1 97.94 32 LYS B O 1
ATOM 1784 N N . VAL B 1 33 ? 6.398 14.18 11.641 1 98.75 33 VAL B N 1
ATOM 1785 C CA . VAL B 1 33 ? 5.035 14.391 11.172 1 98.75 33 VAL B CA 1
ATOM 1786 C C . VAL B 1 33 ? 4.051 14.18 12.32 1 98.75 33 VAL B C 1
ATOM 1788 O O . VAL B 1 33 ? 4.109 13.164 13.016 1 98.75 33 VAL B O 1
ATOM 1791 N N . ILE B 1 34 ? 3.213 15.102 12.531 1 98.81 34 ILE B N 1
ATOM 1792 C CA . ILE B 1 34 ? 2.158 14.969 13.531 1 98.81 34 ILE B CA 1
ATOM 1793 C C . ILE B 1 34 ? 0.819 14.727 12.836 1 98.81 34 ILE B C 1
ATOM 1795 O O . ILE B 1 34 ? 0.325 15.586 12.102 1 98.81 34 ILE B O 1
ATOM 1799 N N . PHE B 1 35 ? 0.289 13.562 13.062 1 98.94 35 PHE B N 1
ATOM 1800 C CA . PHE B 1 35 ? -1.053 13.234 12.602 1 98.94 35 PHE B CA 1
ATOM 1801 C C . PHE B 1 35 ? -2.105 13.75 13.57 1 98.94 35 PHE B C 1
ATOM 1803 O O . PHE B 1 35 ? -2.006 13.523 14.781 1 98.94 35 PHE B O 1
ATOM 1810 N N . VAL B 1 36 ? -3.105 14.414 13.039 1 98.75 36 VAL B N 1
ATOM 1811 C CA . VAL B 1 36 ? -4.18 14.922 13.883 1 98.75 36 VAL B CA 1
ATOM 1812 C C . VAL B 1 36 ? -5.531 14.484 13.32 1 98.75 36 VAL B C 1
ATOM 1814 O O . VAL B 1 36 ? -6.086 15.141 12.438 1 98.75 36 VAL B O 1
ATOM 1817 N N . PRO B 1 37 ? -6.105 13.367 13.875 1 98.31 37 PRO B N 1
ATOM 1818 C CA . PRO B 1 37 ? -7.441 12.969 13.438 1 98.31 37 PRO B CA 1
ATOM 1819 C C . PRO B 1 37 ? -8.523 13.969 13.828 1 98.31 37 PRO B C 1
ATOM 1821 O O . PRO B 1 37 ? -8.547 14.438 14.969 1 98.31 37 PRO B O 1
ATOM 1824 N N . ALA B 1 38 ? -9.344 14.227 12.922 1 97.25 38 ALA B N 1
ATOM 1825 C CA . ALA B 1 38 ? -10.406 15.203 13.164 1 97.25 38 ALA B CA 1
ATOM 1826 C C . ALA B 1 38 ? -11.461 14.641 14.109 1 97.25 38 ALA B C 1
ATOM 1828 O O . ALA B 1 38 ? -11.727 13.438 14.117 1 97.25 38 ALA B O 1
ATOM 1829 N N . TYR B 1 39 ? -12.039 15.508 14.906 1 96.12 39 TYR B N 1
ATOM 1830 C CA . TYR B 1 39 ? -13.242 15.156 15.648 1 96.12 39 TYR B CA 1
ATOM 1831 C C . TYR B 1 39 ? -14.469 15.172 14.742 1 96.12 39 TYR B C 1
ATOM 1833 O O . TYR B 1 39 ? -14.992 14.125 14.367 1 96.12 39 TYR B O 1
ATOM 1841 N N . ARG B 1 40 ? -14.836 16.312 14.297 1 93.5 40 ARG B N 1
ATOM 1842 C CA . ARG B 1 40 ? -15.867 16.516 13.289 1 93.5 40 ARG B CA 1
ATOM 1843 C C . ARG B 1 40 ? -15.328 17.312 12.109 1 93.5 40 ARG B C 1
ATOM 1845 O O . ARG B 1 40 ? -15.234 18.547 12.18 1 93.5 40 ARG B O 1
ATOM 1852 N N . PRO B 1 41 ? -15.039 16.641 11.023 1 89.75 41 PRO B N 1
ATOM 1853 C CA . PRO B 1 41 ? -14.5 17.391 9.883 1 89.75 41 PRO B CA 1
ATOM 1854 C C . PRO B 1 41 ? -15.461 18.469 9.391 1 89.75 41 PRO B C 1
ATOM 1856 O O . PRO B 1 41 ? -16.672 18.266 9.391 1 89.75 41 PRO B O 1
ATOM 1859 N N . ALA B 1 42 ? -14.93 19.562 9.039 1 83.81 42 ALA B N 1
ATOM 1860 C CA . ALA B 1 42 ? -15.742 20.703 8.633 1 83.81 42 ALA B CA 1
ATOM 1861 C C . ALA B 1 42 ? -16.375 20.469 7.262 1 83.81 42 ALA B C 1
ATOM 1863 O O . ALA B 1 42 ? -17.469 20.969 6.977 1 83.81 42 ALA B O 1
ATOM 1864 N N . HIS B 1 43 ? -15.703 19.672 6.445 1 77.56 43 HIS B N 1
ATOM 1865 C CA . HIS B 1 43 ? -16.094 19.625 5.039 1 77.56 43 HIS B CA 1
ATOM 1866 C C . HIS B 1 43 ? -16.562 18.219 4.652 1 77.56 43 HIS B C 1
ATOM 1868 O O . HIS B 1 43 ? -16.75 17.938 3.471 1 77.56 43 HIS B O 1
ATOM 1874 N N . LYS B 1 44 ? -16.688 17.359 5.699 1 72.5 44 LYS B N 1
ATOM 1875 C CA . LYS B 1 44 ? -17.141 16 5.422 1 72.5 44 LYS B CA 1
ATOM 1876 C C . LYS B 1 44 ? -18.25 15.586 6.375 1 72.5 44 LYS B C 1
ATOM 1878 O O . LYS B 1 44 ? -18.188 15.867 7.574 1 72.5 44 LYS B O 1
ATOM 1883 N N . VAL B 1 45 ? -19.266 15.094 5.777 1 71.69 45 VAL B N 1
ATOM 1884 C CA . VAL B 1 45 ? -20.344 14.547 6.602 1 71.69 45 VAL B CA 1
ATOM 1885 C C . VAL B 1 45 ? -20.031 13.094 6.945 1 71.69 45 VAL B C 1
ATOM 1887 O O . VAL B 1 45 ? -19.797 12.273 6.055 1 71.69 45 VAL B O 1
ATOM 1890 N N . LEU B 1 46 ? -19.859 12.867 8.172 1 75.5 46 LEU B N 1
ATOM 1891 C CA . LEU B 1 46 ? -19.578 11.516 8.641 1 75.5 46 LEU B CA 1
ATOM 1892 C C . LEU B 1 46 ? -20.875 10.781 8.969 1 75.5 46 LEU B C 1
ATOM 1894 O O . LEU B 1 46 ? -21.875 11.398 9.336 1 75.5 46 LEU B O 1
ATOM 1898 N N . ALA B 1 47 ? -20.781 9.508 8.664 1 66.69 47 ALA B N 1
ATOM 1899 C CA . ALA B 1 47 ? -21.938 8.688 9.047 1 66.69 47 ALA B CA 1
ATOM 1900 C C . ALA B 1 47 ? -22.109 8.656 10.562 1 66.69 47 ALA B C 1
ATOM 1902 O O . ALA B 1 47 ? -21.141 8.844 11.305 1 66.69 47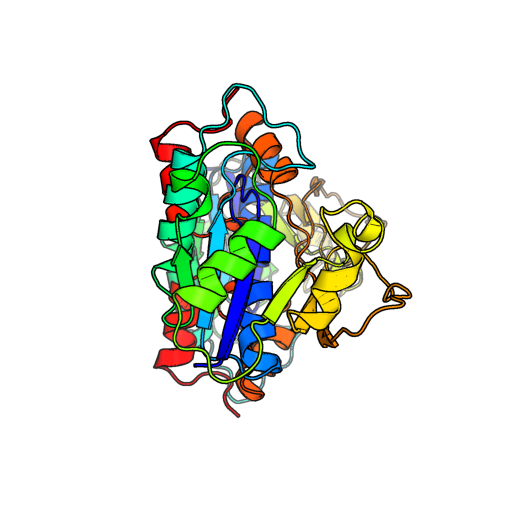 ALA B O 1
ATOM 1903 N N . ASP B 1 48 ? -23.312 8.578 10.93 1 56.12 48 ASP B N 1
ATOM 1904 C CA . ASP B 1 48 ? -23.719 8.586 12.328 1 56.12 48 ASP B CA 1
ATOM 1905 C C . ASP B 1 48 ? -22.875 7.613 13.148 1 56.12 48 ASP B C 1
ATOM 1907 O O . ASP B 1 48 ? -22.609 7.848 14.328 1 56.12 48 ASP B O 1
ATOM 1911 N N . HIS B 1 49 ? -22.297 6.707 12.516 1 63.34 49 HIS B N 1
ATOM 1912 C CA . HIS B 1 49 ? -21.641 5.66 13.289 1 63.34 49 HIS B CA 1
ATOM 1913 C C . HIS B 1 49 ? -20.125 5.809 13.227 1 63.34 49 HIS B C 1
ATOM 1915 O O . HIS B 1 49 ? -19.391 4.988 13.789 1 63.34 49 HIS B O 1
ATOM 1921 N N . ASP B 1 50 ? -19.875 6.887 12.82 1 82.94 50 ASP B N 1
ATOM 1922 C CA . ASP B 1 50 ? -18.438 7.156 12.781 1 82.94 50 ASP B CA 1
ATOM 1923 C C . ASP B 1 50 ? -17.953 7.711 14.117 1 82.94 50 ASP B C 1
ATOM 1925 O O . ASP B 1 50 ? -18.25 8.852 14.477 1 82.94 50 ASP B O 1
ATO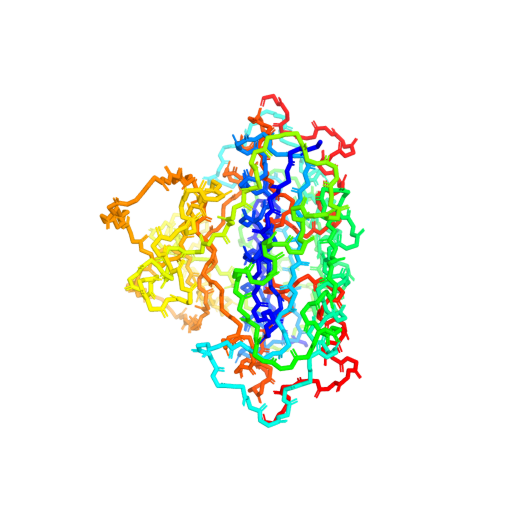M 1929 N N . ASP B 1 51 ? -17.266 6.949 14.891 1 91.69 51 ASP B N 1
ATOM 1930 C CA . ASP B 1 51 ? -16.703 7.316 16.188 1 91.69 51 ASP B CA 1
ATOM 1931 C C . ASP B 1 51 ? -15.273 7.832 16.031 1 91.69 51 ASP B C 1
ATOM 1933 O O . ASP B 1 51 ? -14.383 7.098 15.594 1 91.69 51 ASP B O 1
ATOM 1937 N N . PRO B 1 52 ? -15.086 9.102 16.438 1 95.44 52 PRO B N 1
ATOM 1938 C CA . PRO B 1 52 ? -13.742 9.672 16.312 1 95.44 52 PRO B CA 1
ATOM 1939 C C . PRO B 1 52 ? -12.695 8.891 17.109 1 95.44 52 PRO B C 1
ATOM 1941 O O . PRO B 1 52 ? -11.516 8.883 16.734 1 95.44 52 PRO B O 1
ATOM 1944 N N . MET B 1 53 ? -13.133 8.203 18.094 1 97 53 MET B N 1
ATOM 1945 C CA . MET B 1 53 ? -12.18 7.449 18.906 1 97 53 MET B CA 1
ATOM 1946 C C . MET B 1 53 ? -11.648 6.242 18.141 1 97 53 MET B C 1
ATOM 1948 O O . MET B 1 53 ? -10.492 5.859 18.312 1 97 53 MET B O 1
ATOM 1952 N N . HIS B 1 54 ? -12.5 5.613 17.344 1 97.56 54 HIS B N 1
ATOM 1953 C CA . HIS B 1 54 ? -12.023 4.531 16.484 1 97.56 54 HIS B CA 1
ATOM 1954 C C . HIS B 1 54 ? -10.969 5.031 15.508 1 97.56 54 HIS B C 1
ATOM 1956 O O . HIS B 1 54 ? -9.945 4.371 15.297 1 97.56 54 HIS B O 1
ATOM 1962 N N . ARG B 1 55 ? -11.234 6.199 14.953 1 97.94 55 ARG B N 1
ATOM 1963 C CA . ARG B 1 55 ? -10.297 6.773 13.992 1 97.94 55 ARG B CA 1
ATOM 1964 C C . ARG B 1 55 ? -8.977 7.129 14.664 1 97.94 55 ARG B C 1
ATOM 1966 O O . ARG B 1 55 ? -7.902 6.82 14.141 1 97.94 55 ARG B O 1
ATOM 1973 N N . TYR B 1 56 ? -9.102 7.703 15.82 1 98.25 56 TYR B N 1
ATOM 1974 C CA . TYR B 1 56 ? -7.914 8.062 16.578 1 98.25 56 TYR B CA 1
ATOM 1975 C C . TYR B 1 56 ? -7.074 6.828 16.891 1 98.25 56 TYR B C 1
ATOM 1977 O O . TYR B 1 56 ? -5.859 6.824 16.688 1 98.25 56 TYR B O 1
ATOM 1985 N N . GLU B 1 57 ? -7.727 5.793 17.375 1 98.5 57 GLU B N 1
ATOM 1986 C CA . GLU B 1 57 ? -7.031 4.566 17.734 1 98.5 57 GLU B CA 1
ATOM 1987 C C . GLU B 1 57 ? -6.336 3.939 16.531 1 98.5 57 GLU B C 1
ATOM 1989 O O . GLU B 1 57 ? -5.195 3.482 16.641 1 98.5 57 GLU B O 1
ATOM 1994 N N . MET B 1 58 ? -6.984 3.965 15.414 1 98.69 58 MET B N 1
ATOM 1995 C CA . MET B 1 58 ? -6.387 3.408 14.211 1 98.69 58 MET B CA 1
ATOM 1996 C C . MET B 1 58 ? -5.168 4.219 13.781 1 98.69 58 MET B C 1
ATOM 1998 O O . MET B 1 58 ? -4.164 3.656 13.344 1 98.69 58 MET B O 1
ATOM 2002 N N . VAL B 1 59 ? -5.246 5.527 13.945 1 98.88 59 VAL B N 1
ATOM 2003 C CA . VAL B 1 59 ? -4.113 6.375 13.586 1 98.88 59 VAL B CA 1
ATOM 2004 C C . VAL B 1 59 ? -2.945 6.105 14.531 1 98.88 59 VAL B C 1
ATOM 2006 O O . VAL B 1 59 ? -1.797 5.992 14.102 1 98.88 59 VAL B O 1
ATOM 2009 N N . GLU B 1 60 ? -3.262 5.973 15.805 1 98.81 60 GLU B N 1
ATOM 2010 C CA . GLU B 1 60 ? -2.232 5.664 16.797 1 98.81 60 GLU B CA 1
ATOM 2011 C C . GLU B 1 60 ? -1.518 4.359 16.453 1 98.81 60 GLU B C 1
ATOM 2013 O O . GLU B 1 60 ? -0.286 4.301 16.453 1 98.81 60 GLU B O 1
ATOM 2018 N N . ARG B 1 61 ? -2.275 3.42 16.141 1 98.62 61 ARG B N 1
ATOM 2019 C CA . ARG B 1 61 ? -1.706 2.111 15.844 1 98.62 61 ARG B CA 1
ATOM 2020 C C . ARG B 1 61 ? -0.92 2.145 14.539 1 98.62 61 ARG B C 1
ATOM 2022 O O . ARG B 1 61 ? 0.144 1.531 14.43 1 98.62 61 ARG B O 1
ATOM 2029 N N . ALA B 1 62 ? -1.451 2.818 13.555 1 98.69 62 ALA B N 1
ATOM 2030 C CA . ALA B 1 62 ? -0.842 2.883 12.227 1 98.69 62 ALA B CA 1
ATOM 2031 C C . ALA B 1 62 ? 0.531 3.547 12.289 1 98.69 62 ALA B C 1
ATOM 2033 O O . ALA B 1 62 ? 1.42 3.223 11.5 1 98.69 62 ALA B O 1
ATOM 2034 N N . THR B 1 63 ? 0.77 4.469 13.273 1 98.62 63 THR B N 1
ATOM 2035 C CA . THR B 1 63 ? 1.962 5.309 13.273 1 98.62 63 THR B CA 1
ATOM 2036 C C . THR B 1 63 ? 2.975 4.816 14.297 1 98.62 63 THR B C 1
ATOM 2038 O O . THR B 1 63 ? 4.129 5.25 14.305 1 98.62 63 THR B O 1
ATOM 2041 N N . ALA B 1 64 ? 2.635 3.908 15.18 1 97.5 64 ALA B N 1
ATOM 2042 C CA . ALA B 1 64 ? 3.404 3.502 16.359 1 97.5 64 ALA B CA 1
ATOM 2043 C C . ALA B 1 64 ? 4.781 2.984 15.953 1 97.5 64 ALA B C 1
ATOM 2045 O O . ALA B 1 64 ? 5.758 3.174 16.688 1 97.5 64 ALA B O 1
ATOM 2046 N N . GLY B 1 65 ? 4.988 2.479 14.828 1 95.44 65 GLY B N 1
ATOM 2047 C CA . GLY B 1 65 ? 6.25 1.853 14.469 1 95.44 65 GLY B CA 1
ATOM 2048 C C . GLY B 1 65 ? 7.203 2.795 13.758 1 95.44 65 GLY B C 1
ATOM 2049 O O . GLY B 1 65 ? 8.352 2.436 13.484 1 95.44 65 GLY B O 1
ATOM 2050 N N . ASN B 1 66 ? 6.836 3.973 13.469 1 97.88 66 ASN B N 1
ATOM 2051 C CA . ASN B 1 66 ? 7.645 4.941 12.742 1 97.88 66 ASN B CA 1
ATOM 2052 C C . ASN B 1 66 ? 8.094 6.086 13.641 1 97.88 66 ASN B C 1
ATOM 2054 O O . ASN B 1 66 ? 7.281 6.918 14.047 1 97.88 66 ASN B O 1
ATOM 2058 N N . PRO B 1 67 ? 9.367 6.156 13.953 1 97 67 PRO B N 1
ATOM 2059 C CA . PRO B 1 67 ? 9.852 7.16 14.906 1 97 67 PRO B CA 1
ATOM 2060 C C . PRO B 1 67 ? 9.633 8.586 14.414 1 97 67 PRO B C 1
ATOM 2062 O O . PRO B 1 67 ? 9.695 9.539 15.203 1 97 67 PRO B O 1
ATOM 2065 N N . ARG B 1 68 ? 9.375 8.797 13.156 1 97.69 68 ARG B N 1
ATOM 2066 C CA . ARG B 1 68 ? 9.125 10.133 12.609 1 97.69 68 ARG B CA 1
ATOM 2067 C C . ARG B 1 68 ? 7.688 10.562 12.859 1 97.69 68 ARG B C 1
ATOM 2069 O O . ARG B 1 68 ? 7.355 11.742 12.727 1 97.69 68 ARG B O 1
ATOM 2076 N N . PHE B 1 69 ? 6.828 9.633 13.219 1 98.75 69 PHE B N 1
ATOM 2077 C CA . PHE B 1 69 ? 5.402 9.93 13.281 1 98.75 69 PHE B CA 1
ATOM 2078 C C . PHE B 1 69 ? 4.949 10.078 14.734 1 98.75 69 PHE B C 1
ATOM 2080 O O . PHE B 1 69 ? 5.41 9.352 15.609 1 98.75 69 PHE B O 1
ATOM 2087 N N . THR B 1 70 ? 4.113 11.023 14.984 1 98.12 70 THR B N 1
ATOM 2088 C CA . THR B 1 70 ? 3.395 11.195 16.25 1 98.12 70 THR B CA 1
ATOM 2089 C C . THR B 1 70 ? 1.919 11.492 15.992 1 98.12 70 THR B C 1
ATOM 2091 O O . THR B 1 70 ? 1.534 11.844 14.875 1 98.12 70 THR B O 1
ATOM 2094 N N . VAL B 1 71 ? 1.104 11.242 17.031 1 98.75 71 VAL B N 1
ATOM 2095 C CA . VAL B 1 71 ? -0.326 11.516 16.938 1 98.75 71 VAL B CA 1
ATOM 2096 C C . VAL B 1 71 ? -0.737 12.508 18.016 1 98.75 71 VAL B C 1
ATOM 2098 O O . VAL B 1 71 ? -0.277 12.414 19.156 1 98.75 71 VAL B O 1
ATOM 2101 N N . ASP B 1 72 ? -1.484 13.477 17.656 1 98.69 72 ASP B N 1
ATOM 2102 C CA . ASP B 1 72 ? -2.061 14.406 18.609 1 98.69 72 ASP B CA 1
ATOM 2103 C C . ASP B 1 72 ? -3.588 14.367 18.562 1 98.69 72 ASP B C 1
ATOM 2105 O O . ASP B 1 72 ? -4.184 14.344 17.484 1 98.69 72 ASP B O 1
ATOM 2109 N N . ASP B 1 73 ? -4.234 14.328 19.719 1 98.25 73 ASP B N 1
ATOM 2110 C CA . ASP B 1 73 ? -5.684 14.195 19.797 1 98.25 73 ASP B CA 1
ATOM 2111 C C . ASP B 1 73 ? -6.344 15.547 20.078 1 98.25 73 ASP B C 1
ATOM 2113 O O . ASP B 1 73 ? -7.453 15.602 20.625 1 98.25 73 ASP B O 1
ATOM 2117 N N . CYS B 1 74 ? -5.699 16.625 19.766 1 98.31 74 CYS B N 1
ATOM 2118 C CA . CYS B 1 74 ? -6.156 17.953 20.156 1 98.31 74 CYS B CA 1
ATOM 2119 C C . CYS B 1 74 ? -7.551 18.234 19.594 1 98.31 74 CYS B C 1
ATOM 2121 O O . CYS B 1 74 ? -8.367 18.875 20.266 1 98.31 74 CYS B O 1
ATOM 2123 N N . GLU B 1 75 ? -7.812 17.75 18.359 1 98 75 GLU B N 1
ATOM 2124 C CA . GLU B 1 75 ? -9.125 18.016 17.797 1 98 75 GLU B CA 1
ATOM 2125 C C . GLU B 1 75 ? -10.211 17.188 18.484 1 98 75 GLU B C 1
ATOM 2127 O O . GLU B 1 75 ? -11.336 17.641 18.656 1 98 75 GLU B O 1
ATOM 2132 N N . ILE B 1 76 ? -9.859 16.031 18.859 1 96.81 76 ILE B N 1
ATOM 2133 C CA . ILE B 1 76 ? -10.789 15.172 19.578 1 96.81 76 ILE B CA 1
ATOM 2134 C C . ILE B 1 76 ? -11.086 15.766 20.953 1 96.81 76 ILE B C 1
ATOM 2136 O O . ILE B 1 76 ? -12.242 15.836 21.375 1 96.81 76 ILE B O 1
ATOM 2140 N N . ARG B 1 77 ? -10.078 16.203 21.594 1 97 77 ARG B N 1
ATOM 2141 C CA . ARG B 1 77 ? -10.227 16.797 22.922 1 97 77 ARG B CA 1
ATOM 2142 C C . ARG B 1 77 ? -11.047 18.078 22.844 1 97 77 ARG B C 1
ATOM 2144 O O . ARG B 1 77 ? -11.875 18.344 23.734 1 97 77 ARG B O 1
ATOM 2151 N N . ARG B 1 78 ? -10.797 18.844 21.828 1 96.19 78 ARG B N 1
ATOM 2152 C CA . ARG B 1 78 ? -11.477 20.125 21.672 1 96.19 78 ARG B CA 1
ATOM 2153 C C . ARG B 1 78 ? -12.953 19.922 21.344 1 96.19 78 ARG B C 1
ATOM 2155 O O . ARG B 1 78 ? -13.789 20.75 21.703 1 96.19 78 ARG B O 1
ATOM 2162 N N . GLN B 1 79 ? -13.25 18.812 20.734 1 95.5 79 GLN B N 1
ATOM 2163 C CA . GLN B 1 79 ? -14.594 18.516 20.25 1 95.5 79 GLN B CA 1
ATOM 2164 C C . GLN B 1 79 ? -15.102 19.594 19.297 1 95.5 79 GLN B C 1
ATOM 2166 O O . GLN B 1 79 ? -14.32 20.438 18.844 1 95.5 79 GLN B O 1
ATOM 2171 N N . GLY B 1 80 ? -16.359 19.406 18.797 1 93 80 GLY B N 1
ATOM 2172 C CA . GLY B 1 80 ? -16.891 20.391 17.875 1 93 80 GLY B CA 1
ATOM 2173 C C . GLY B 1 80 ? -16.328 20.25 16.469 1 93 80 GLY B C 1
ATOM 2174 O O . GLY B 1 80 ? -15.727 19.219 16.141 1 93 80 GLY B O 1
ATOM 2175 N N . THR B 1 81 ? -16.484 21.344 15.711 1 93.69 81 THR B N 1
ATOM 2176 C CA . THR B 1 81 ? -15.992 21.344 14.336 1 93.69 81 THR B CA 1
ATOM 2177 C C . THR B 1 81 ? -14.477 21.469 14.312 1 93.69 81 THR B C 1
ATOM 2179 O O . THR B 1 81 ? -13.906 22.281 15.055 1 93.69 81 THR B O 1
ATOM 2182 N N . SER B 1 82 ? -13.781 20.688 13.57 1 94.5 82 SER B N 1
ATOM 2183 C CA . SER B 1 82 ? -12.32 20.703 13.445 1 94.5 82 SER B CA 1
ATOM 2184 C C . SER B 1 82 ? -11.867 21.703 12.391 1 94.5 82 SER B C 1
ATOM 2186 O O . SER B 1 82 ? -11.82 21.375 11.203 1 94.5 82 SER B O 1
ATOM 2188 N N . TYR B 1 83 ? -11.477 22.875 12.836 1 95 83 TYR B N 1
ATOM 2189 C CA . TYR B 1 83 ? -10.898 23.859 11.945 1 95 83 TYR B CA 1
ATOM 2190 C C . TYR B 1 83 ? -9.375 23.797 11.961 1 95 83 TYR B C 1
ATOM 2192 O O . TYR B 1 83 ? -8.758 23.781 13.023 1 95 83 TYR B O 1
ATOM 2200 N N . THR B 1 84 ? -8.812 23.812 10.742 1 96.44 84 THR B N 1
ATOM 2201 C CA . THR B 1 84 ? -7.367 23.703 10.594 1 96.44 84 THR B CA 1
ATOM 2202 C C . THR B 1 84 ? -6.656 24.844 11.32 1 96.44 84 THR B C 1
ATOM 2204 O O . THR B 1 84 ? -5.613 24.625 11.945 1 96.44 84 THR B O 1
ATOM 2207 N N . LEU B 1 85 ? -7.219 26.016 11.297 1 96.31 85 LEU B N 1
ATOM 2208 C CA . LEU B 1 85 ? -6.598 27.172 11.938 1 96.31 85 LEU B CA 1
ATOM 2209 C C . LEU B 1 85 ? -6.461 26.938 13.445 1 96.31 85 LEU B C 1
ATOM 2211 O O . LEU B 1 85 ? -5.441 27.297 14.039 1 96.31 85 LEU B O 1
ATOM 2215 N N . ASP B 1 86 ? -7.504 26.391 14.031 1 97.06 86 ASP B N 1
ATOM 2216 C CA . ASP B 1 86 ? -7.457 26.125 15.461 1 97.06 86 ASP B CA 1
ATOM 2217 C C . ASP B 1 86 ? -6.352 25.125 15.797 1 97.06 86 ASP B C 1
ATOM 2219 O O . ASP B 1 86 ? -5.645 25.281 16.797 1 97.06 86 ASP B O 1
ATOM 2223 N N . THR B 1 87 ? -6.191 24.156 14.969 1 97.88 87 THR B N 1
ATOM 2224 C CA . THR B 1 87 ? -5.172 23.125 15.156 1 97.88 87 THR B CA 1
ATOM 2225 C C . THR B 1 87 ? -3.771 23.719 15.016 1 97.88 87 THR B C 1
ATOM 2227 O O . THR B 1 87 ? -2.9 23.469 15.852 1 97.88 87 THR B O 1
ATOM 2230 N N . ILE B 1 88 ? -3.59 24.5 14 1 97.81 88 ILE B N 1
ATOM 2231 C CA . ILE B 1 88 ? -2.311 25.156 13.742 1 97.81 88 ILE B CA 1
ATOM 2232 C C . ILE B 1 88 ? -1.933 26.047 14.922 1 97.81 88 ILE B C 1
ATOM 2234 O O . ILE B 1 88 ? -0.806 25.984 15.422 1 97.81 88 ILE B O 1
ATOM 2238 N N . THR B 1 89 ? -2.896 26.859 15.375 1 96.62 89 THR B N 1
ATOM 2239 C CA . THR B 1 89 ? -2.654 27.766 16.484 1 96.62 89 THR B CA 1
ATOM 2240 C C . THR B 1 89 ? -2.25 27 17.75 1 96.62 89 THR B C 1
ATOM 2242 O O . THR B 1 89 ? -1.263 27.344 18.391 1 96.62 89 THR B O 1
ATOM 2245 N N . TYR B 1 90 ? -2.938 25.953 18 1 97.94 90 TYR B N 1
ATOM 2246 C CA . TYR B 1 90 ? -2.652 25.109 19.156 1 97.94 90 TYR B CA 1
ATOM 2247 C C . TYR B 1 90 ? -1.245 24.531 19.078 1 97.94 90 TYR B C 1
ATOM 2249 O O . TYR B 1 90 ? -0.48 24.594 20.047 1 97.94 90 TYR B O 1
ATOM 2257 N N . LEU B 1 91 ? -0.879 23.984 17.922 1 97.62 91 LEU B N 1
ATOM 2258 C CA . LEU B 1 91 ? 0.406 23.312 17.75 1 97.62 91 LEU B CA 1
ATOM 2259 C C . LEU B 1 91 ? 1.555 24.312 17.812 1 97.62 91 LEU B C 1
ATOM 2261 O O . LEU B 1 91 ? 2.609 24.031 18.375 1 97.62 91 LEU B O 1
ATOM 2265 N N . MET B 1 92 ? 1.355 25.469 17.219 1 96.44 92 MET B N 1
ATOM 2266 C CA . MET B 1 92 ? 2.385 26.5 17.234 1 96.44 92 MET B CA 1
ATOM 2267 C C . MET B 1 92 ? 2.658 26.984 18.656 1 96.44 92 MET B C 1
ATOM 2269 O O . MET B 1 92 ? 3.789 27.344 18.984 1 96.44 92 MET B O 1
ATOM 2273 N N . GLU B 1 93 ? 1.63 26.891 19.5 1 96.12 93 GLU B N 1
ATOM 2274 C CA . GLU B 1 93 ? 1.757 27.344 20.875 1 96.12 93 GLU B CA 1
ATOM 2275 C C . GLU B 1 93 ? 2.363 26.25 21.766 1 96.12 93 GLU B C 1
ATOM 2277 O O . GLU B 1 93 ? 2.992 26.547 22.781 1 96.12 93 GLU B O 1
ATOM 2282 N N . THR B 1 94 ? 2.23 25.062 21.359 1 96.25 94 THR B N 1
ATOM 2283 C CA . THR B 1 94 ? 2.543 23.984 22.297 1 96.25 94 THR B CA 1
ATOM 2284 C C . THR B 1 94 ? 3.848 23.297 21.906 1 96.25 94 THR B C 1
ATOM 2286 O O . THR B 1 94 ? 4.508 22.688 22.734 1 96.25 94 THR B O 1
ATOM 2289 N N . LEU B 1 95 ? 4.242 23.391 20.625 1 95.81 95 LEU B N 1
ATOM 2290 C CA . LEU B 1 95 ? 5.43 22.672 20.172 1 95.81 95 LEU B CA 1
ATOM 2291 C C . LEU B 1 95 ? 6.633 23.609 20.094 1 95.81 95 LEU B C 1
ATOM 2293 O O . LEU B 1 95 ? 6.488 24.781 19.75 1 95.81 95 LEU B O 1
ATOM 2297 N N . PRO B 1 96 ? 7.785 23.031 20.453 1 95.31 96 PRO B N 1
ATOM 2298 C CA . PRO B 1 96 ? 9.016 23.812 20.266 1 95.31 96 PRO B CA 1
ATOM 2299 C C . PRO B 1 96 ? 9.484 23.828 18.812 1 95.31 96 PRO B C 1
ATOM 2301 O O . PRO B 1 96 ? 10.469 23.156 18.484 1 95.31 96 PRO B O 1
ATOM 2304 N N . LEU B 1 97 ? 8.961 24.578 18 1 95.31 97 LEU B N 1
ATOM 2305 C CA . LEU B 1 97 ? 9.219 24.609 16.562 1 95.31 97 LEU B CA 1
ATOM 2306 C C . LEU B 1 97 ? 10.453 25.438 16.234 1 95.31 97 LEU B C 1
ATOM 2308 O O . LEU B 1 97 ? 10.68 26.484 16.859 1 95.31 97 LEU B O 1
ATOM 2312 N N . THR B 1 98 ? 11.203 24.781 15.344 1 92.69 98 THR B N 1
ATOM 2313 C CA . THR B 1 98 ? 12.266 25.547 14.703 1 92.69 98 THR B CA 1
ATOM 2314 C C . THR B 1 98 ? 11.812 26.094 13.352 1 92.69 98 THR B C 1
ATOM 2316 O O . THR B 1 98 ? 11.656 25.328 12.391 1 92.69 98 THR B O 1
ATOM 2319 N N . GLY B 1 99 ? 11.156 27.312 13.273 1 90 99 GLY B N 1
ATOM 2320 C CA . GLY B 1 99 ? 10.609 27.875 12.047 1 90 99 GLY B CA 1
ATOM 2321 C C . GLY B 1 99 ? 9.109 27.672 11.914 1 90 99 GLY B C 1
ATOM 2322 O O . GLY B 1 99 ? 8.414 27.484 12.914 1 90 99 GLY B O 1
ATOM 2323 N N . LYS B 1 100 ? 8.633 27.609 10.648 1 95.19 100 LYS B N 1
ATOM 2324 C CA . LYS B 1 100 ? 7.199 27.484 10.422 1 95.19 100 LYS B CA 1
ATOM 2325 C C . LYS B 1 100 ? 6.766 26.016 10.477 1 95.19 100 LYS B C 1
ATOM 2327 O O . LYS B 1 100 ? 7.484 25.141 10.008 1 95.19 100 LYS B O 1
ATOM 2332 N N . LEU B 1 101 ? 5.602 25.906 11.023 1 98.06 101 LEU B N 1
ATOM 2333 C CA . LEU B 1 101 ? 4.918 24.625 10.922 1 98.06 101 LEU B CA 1
ATOM 2334 C C . LEU B 1 101 ? 4.59 24.297 9.469 1 98.06 101 LEU B C 1
ATOM 2336 O O . LEU B 1 101 ? 4.152 25.172 8.719 1 98.06 101 LEU B O 1
ATOM 2340 N N . GLY B 1 102 ? 4.926 23.078 9 1 98.44 102 GLY B N 1
ATOM 2341 C CA . GLY B 1 102 ? 4.418 22.625 7.715 1 98.44 102 GLY B CA 1
ATOM 2342 C C . GLY B 1 102 ? 2.996 22.094 7.789 1 98.44 102 GLY B C 1
ATOM 2343 O O . GLY B 1 102 ? 2.6 21.5 8.797 1 98.44 102 GLY B O 1
ATOM 2344 N N . LEU B 1 103 ? 2.232 22.344 6.734 1 98.62 103 LEU B N 1
ATOM 2345 C CA . LEU B 1 103 ? 0.9 21.766 6.582 1 98.62 103 LEU B CA 1
ATOM 2346 C C . LEU B 1 103 ? 0.815 20.906 5.324 1 98.62 103 LEU B C 1
ATOM 2348 O O . LEU B 1 103 ? 0.854 21.438 4.207 1 98.62 103 LEU B O 1
ATOM 2352 N N . LEU B 1 104 ? 0.681 19.625 5.527 1 98.56 104 LEU B N 1
ATOM 2353 C CA . LEU B 1 104 ? 0.58 18.672 4.414 1 98.56 104 LEU B CA 1
ATOM 2354 C C . LEU B 1 104 ? -0.871 18.5 3.979 1 98.56 104 LEU B C 1
ATOM 2356 O O . LEU B 1 104 ? -1.737 18.188 4.801 1 98.56 104 LEU B O 1
ATOM 2360 N N . ILE B 1 105 ? -1.131 18.719 2.701 1 97.06 105 ILE B N 1
ATOM 2361 C CA . ILE B 1 105 ? -2.465 18.5 2.158 1 97.06 105 ILE B CA 1
ATOM 2362 C C . ILE B 1 105 ? -2.359 17.75 0.831 1 97.06 105 ILE B C 1
ATOM 2364 O O . ILE B 1 105 ? -1.333 17.812 0.151 1 97.06 105 ILE B O 1
ATOM 2368 N N . GLY B 1 106 ? -3.359 16.953 0.54 1 95.44 106 GLY B N 1
ATOM 2369 C CA . GLY B 1 106 ? -3.477 16.391 -0.796 1 95.44 106 GLY B CA 1
ATOM 2370 C C . GLY B 1 106 ? -3.953 17.391 -1.827 1 95.44 106 GLY B C 1
ATOM 2371 O O . GLY B 1 106 ? -4.73 18.297 -1.509 1 95.44 106 GLY B O 1
ATOM 2372 N N . ASP B 1 107 ? -3.512 17.141 -3.047 1 94.94 107 ASP B N 1
ATOM 2373 C CA . ASP B 1 107 ? -3.861 18.078 -4.109 1 94.94 107 ASP B CA 1
ATOM 2374 C C . ASP B 1 107 ? -5.367 18.078 -4.359 1 94.94 107 ASP B C 1
ATOM 2376 O O . ASP B 1 107 ? -5.902 19.031 -4.938 1 94.94 107 ASP B O 1
ATOM 2380 N N . ASP B 1 108 ? -6.051 17.062 -3.912 1 91.5 108 ASP B N 1
ATOM 2381 C CA . ASP B 1 108 ? -7.5 16.984 -4.043 1 91.5 108 ASP B CA 1
ATOM 2382 C C . ASP B 1 108 ? -8.18 18.062 -3.191 1 91.5 108 ASP B C 1
ATOM 2384 O O . ASP B 1 108 ? -9.359 18.359 -3.387 1 91.5 108 ASP B O 1
ATOM 2388 N N . LEU B 1 109 ? -7.512 18.672 -2.262 1 92.44 109 LEU B N 1
ATOM 2389 C CA . LEU B 1 109 ? -8.078 19.688 -1.382 1 92.44 109 LEU B CA 1
ATOM 2390 C C . LEU B 1 109 ? -7.832 21.094 -1.932 1 92.44 109 LEU B C 1
ATOM 2392 O O . LEU B 1 109 ? -8.438 22.062 -1.467 1 92.44 109 LEU B O 1
ATOM 2396 N N . VAL B 1 110 ? -6.992 21.234 -2.938 1 93.5 110 VAL B N 1
ATOM 2397 C CA . VAL B 1 110 ? -6.551 22.531 -3.445 1 93.5 110 VAL B CA 1
ATOM 2398 C C . VAL B 1 110 ? -7.738 23.297 -4.023 1 93.5 110 VAL B C 1
ATOM 2400 O O . VAL B 1 110 ? -7.949 24.469 -3.699 1 93.5 110 VAL B O 1
ATOM 2403 N N . PRO B 1 111 ? -8.609 22.672 -4.812 1 91.12 111 PRO B N 1
ATOM 2404 C CA . PRO B 1 111 ? -9.727 23.422 -5.375 1 91.12 111 PRO B CA 1
ATOM 2405 C C . PRO B 1 111 ? -10.656 23.984 -4.305 1 91.12 111 PRO B C 1
ATOM 2407 O O . PRO B 1 111 ? -11.242 25.062 -4.488 1 91.12 111 PRO B O 1
ATOM 2410 N N . GLY B 1 112 ? -10.797 23.312 -3.178 1 91.31 112 GLY B N 1
ATOM 2411 C CA . GLY B 1 112 ? -11.695 23.75 -2.115 1 91.31 112 GLY B CA 1
ATOM 2412 C C . GLY B 1 112 ? -10.984 24.5 -1.003 1 91.31 112 GLY B C 1
ATOM 2413 O O . GLY B 1 112 ? -11.602 24.875 -0.006 1 91.31 112 GLY B O 1
ATOM 2414 N N . PHE B 1 113 ? -9.766 24.812 -1.212 1 93.88 113 PHE B N 1
ATOM 2415 C CA . PHE B 1 113 ? -8.945 25.375 -0.146 1 93.88 113 PHE B CA 1
ATOM 2416 C C . PHE B 1 113 ? -9.469 26.734 0.286 1 93.88 113 PHE B C 1
ATOM 2418 O O . PHE B 1 113 ? -9.477 27.062 1.477 1 93.88 113 PHE B O 1
ATOM 2425 N N . SER B 1 114 ? -9.969 27.5 -0.635 1 91.44 114 SER B N 1
ATOM 2426 C CA . SER B 1 114 ? -10.422 28.859 -0.362 1 91.44 114 SER B CA 1
ATOM 2427 C C . SER B 1 114 ? -11.641 28.859 0.559 1 91.44 114 SER B C 1
ATOM 2429 O O . SER B 1 114 ? -11.977 29.891 1.156 1 91.44 114 SER B O 1
ATOM 2431 N N . SER B 1 115 ? -12.312 27.703 0.721 1 90.88 115 SER B N 1
ATOM 2432 C CA . SER B 1 115 ? -13.5 27.609 1.562 1 90.88 115 SER B CA 1
ATOM 2433 C C . SER B 1 115 ? -13.133 27.328 3.014 1 90.88 115 SER B C 1
ATOM 2435 O O . SER B 1 115 ? -13.984 27.406 3.904 1 90.88 115 SER B O 1
ATOM 2437 N N . TRP B 1 116 ? -11.852 27.047 3.244 1 92.31 116 TRP B N 1
ATOM 2438 C CA . TRP B 1 116 ? -11.414 26.781 4.613 1 92.31 116 TRP B CA 1
ATOM 2439 C C . TRP B 1 116 ? -11.547 28.031 5.473 1 92.31 116 TRP B C 1
ATOM 2441 O O . TRP B 1 116 ? -11.445 29.156 4.965 1 92.31 116 TRP B O 1
ATOM 2451 N N . LYS B 1 117 ? -11.773 27.797 6.773 1 89.81 117 LYS B N 1
ATOM 2452 C CA . LYS B 1 117 ? -11.82 28.922 7.699 1 89.81 117 LYS B CA 1
ATOM 2453 C C . LYS B 1 117 ? -10.5 29.688 7.699 1 89.81 117 LYS B C 1
ATOM 2455 O O . LYS B 1 117 ? -9.445 29.125 7.98 1 89.81 117 LYS B O 1
ATOM 2460 N N . HIS B 1 118 ? -10.57 30.969 7.309 1 92.25 118 HIS B N 1
ATOM 2461 C CA . HIS B 1 118 ? -9.414 31.859 7.27 1 92.25 118 HIS B CA 1
ATOM 2462 C C . HIS B 1 118 ? -8.336 31.328 6.328 1 92.25 118 HIS B C 1
ATOM 2464 O O . HIS B 1 118 ? -7.152 31.328 6.664 1 92.25 118 HIS B O 1
ATOM 2470 N N . ALA B 1 119 ? -8.742 30.828 5.215 1 92.12 119 ALA B N 1
ATOM 2471 C CA . ALA B 1 119 ? -7.852 30.266 4.199 1 92.12 119 ALA B CA 1
ATOM 2472 C C . ALA B 1 119 ? -6.82 31.297 3.748 1 92.12 119 ALA B C 1
ATOM 2474 O O . ALA B 1 119 ? -5.691 30.953 3.402 1 92.12 119 ALA B O 1
ATOM 2475 N N . ASP B 1 120 ? -7.199 32.531 3.811 1 92.56 120 ASP B N 1
ATOM 2476 C CA . ASP B 1 120 ? -6.371 33.625 3.295 1 92.56 120 ASP B CA 1
ATOM 2477 C C . ASP B 1 120 ? -5.113 33.781 4.141 1 92.56 120 ASP B C 1
ATOM 2479 O O . ASP B 1 120 ? -4.074 34.219 3.633 1 92.56 120 ASP B O 1
ATOM 2483 N N . ILE B 1 121 ? -5.148 33.469 5.367 1 94.94 121 ILE B N 1
ATOM 2484 C CA . ILE B 1 121 ? -4.012 33.719 6.238 1 94.94 121 ILE B CA 1
ATOM 2485 C C . ILE B 1 121 ? -3.182 32.469 6.422 1 94.94 121 ILE B C 1
ATOM 2487 O O . ILE B 1 121 ? -2.033 32.531 6.867 1 94.94 121 ILE B O 1
ATOM 2491 N N . LEU B 1 122 ? -3.727 31.312 6.113 1 95.81 122 LEU B N 1
ATOM 2492 C CA . LEU B 1 122 ? -3.068 30.031 6.379 1 95.81 122 LEU B CA 1
ATOM 2493 C C . LEU B 1 122 ? -1.695 29.984 5.719 1 95.81 122 LEU B C 1
ATOM 2495 O O . LEU B 1 122 ? -0.702 29.641 6.363 1 95.81 122 LEU B O 1
ATOM 2499 N N . PRO B 1 123 ? -1.596 30.438 4.438 1 95.75 123 PRO B N 1
ATOM 2500 C CA . PRO B 1 123 ? -0.295 30.344 3.77 1 95.75 123 PRO B CA 1
ATOM 2501 C C . PRO B 1 123 ? 0.756 31.25 4.398 1 95.75 123 PRO B C 1
ATOM 2503 O O . PRO B 1 123 ? 1.953 31.078 4.16 1 95.75 123 PRO B O 1
ATOM 2506 N N . GLU B 1 124 ? 0.354 32.219 5.16 1 95.25 124 GLU B N 1
ATOM 2507 C CA . GLU B 1 124 ? 1.282 33.094 5.859 1 95.25 124 GLU B CA 1
ATOM 2508 C C . GLU B 1 124 ? 1.728 32.5 7.188 1 95.25 124 GLU B C 1
ATOM 2510 O O . GLU B 1 124 ? 2.836 32.781 7.656 1 95.25 124 GLU B O 1
ATOM 2515 N N . LEU B 1 125 ? 0.901 31.672 7.703 1 95.88 125 LEU B N 1
ATOM 2516 C CA . LEU B 1 125 ? 1.135 31.141 9.039 1 95.88 125 LEU B CA 1
ATOM 2517 C C . LEU B 1 125 ? 1.99 29.875 8.984 1 95.88 125 LEU B C 1
ATOM 2519 O O . LEU B 1 125 ? 2.793 29.625 9.883 1 95.88 125 LEU B O 1
ATOM 2523 N N . VAL B 1 126 ? 1.751 29.109 7.891 1 97.88 126 VAL B N 1
ATOM 2524 C CA . VAL B 1 126 ? 2.412 27.812 7.805 1 97.88 126 VAL B CA 1
ATOM 2525 C C . VAL B 1 126 ? 3.016 27.625 6.41 1 97.88 126 VAL B C 1
ATOM 2527 O O . VAL B 1 126 ? 2.719 28.406 5.496 1 97.88 126 VAL B O 1
ATOM 2530 N N . ASP B 1 127 ? 3.906 26.703 6.305 1 97.88 127 ASP B N 1
ATOM 2531 C CA . ASP B 1 127 ? 4.383 26.266 4.996 1 97.88 127 ASP B CA 1
ATOM 2532 C C . ASP B 1 127 ? 3.479 25.172 4.418 1 97.88 127 ASP B C 1
ATOM 2534 O O . ASP B 1 127 ? 3.49 24.031 4.887 1 97.88 127 ASP B O 1
ATOM 2538 N N . ILE B 1 128 ? 2.793 25.531 3.383 1 98 128 ILE B N 1
ATOM 2539 C CA . ILE B 1 128 ? 1.857 24.578 2.799 1 98 128 ILE B CA 1
ATOM 2540 C C . ILE B 1 128 ? 2.605 23.609 1.872 1 98 128 ILE B C 1
ATOM 2542 O O . ILE B 1 128 ? 3.322 24.047 0.969 1 98 128 ILE B O 1
ATOM 2546 N N . VAL B 1 129 ? 2.492 22.375 2.166 1 98.19 129 VAL B N 1
ATOM 2547 C CA . VAL B 1 129 ? 3.061 21.281 1.368 1 98.19 129 VAL B CA 1
ATOM 2548 C C . VAL B 1 129 ? 1.94 20.516 0.678 1 98.19 129 VAL B C 1
ATOM 2550 O O . VAL B 1 129 ? 1.025 20.016 1.337 1 98.19 129 VAL B O 1
ATOM 2553 N N . ILE B 1 130 ? 2.031 20.391 -0.661 1 97.44 130 ILE B N 1
ATOM 2554 C CA . ILE B 1 130 ? 0.989 19.719 -1.43 1 97.44 130 ILE B CA 1
ATOM 2555 C C . ILE B 1 130 ? 1.521 18.391 -1.98 1 97.44 130 ILE B C 1
ATOM 2557 O O . ILE B 1 130 ? 2.557 18.375 -2.65 1 97.44 130 ILE B O 1
ATOM 2561 N N . ALA B 1 131 ? 0.841 17.344 -1.644 1 96.19 131 ALA B N 1
ATOM 2562 C CA . ALA B 1 131 ? 1.153 16.031 -2.193 1 96.19 131 ALA B CA 1
ATOM 2563 C C . ALA B 1 131 ? 0.21 15.68 -3.34 1 96.19 131 ALA B C 1
ATOM 2565 O O . ALA B 1 131 ? -0.951 16.094 -3.346 1 96.19 131 ALA B O 1
ATOM 2566 N N . ARG B 1 132 ? 0.708 14.883 -4.227 1 90.88 132 ARG B N 1
ATOM 2567 C CA . ARG B 1 132 ? -0.111 14.391 -5.328 1 90.88 132 ARG B CA 1
ATOM 2568 C C . ARG B 1 132 ? -0.993 13.234 -4.879 1 90.88 132 ARG B C 1
ATOM 2570 O O . ARG B 1 132 ? -0.512 12.289 -4.254 1 90.88 132 ARG B O 1
ATOM 2577 N N . ARG B 1 133 ? -2.258 13.328 -5.254 1 86.81 133 ARG B N 1
ATOM 2578 C CA . ARG B 1 133 ? -3.201 12.266 -4.906 1 86.81 133 ARG B CA 1
ATOM 2579 C C . ARG B 1 133 ? -4.047 11.875 -6.113 1 86.81 133 ARG B C 1
ATOM 2581 O O . ARG B 1 133 ? -4.203 10.688 -6.406 1 86.81 133 ARG B O 1
ATOM 2588 N N . THR B 1 134 ? -4.598 12.789 -6.766 1 78.5 134 THR B N 1
ATOM 2589 C CA . THR B 1 134 ? -5.574 12.484 -7.809 1 78.5 134 THR B CA 1
ATOM 2590 C C . THR B 1 134 ? -5.184 13.141 -9.125 1 78.5 134 THR B C 1
ATOM 2592 O O . THR B 1 134 ? -5.59 12.688 -10.195 1 78.5 134 THR B O 1
ATOM 2595 N N . SER B 1 135 ? -4.469 14.156 -9.008 1 76.31 135 SER B N 1
ATOM 2596 C CA . SER B 1 135 ? -4.266 14.969 -10.203 1 76.31 135 SER B CA 1
ATOM 2597 C C . SER B 1 135 ? -3.045 14.5 -10.984 1 76.31 135 SER B C 1
ATOM 2599 O O . SER B 1 135 ? -2.012 14.164 -10.406 1 76.31 135 SER B O 1
ATOM 2601 N N . SER B 1 136 ? -3.223 14.461 -12.25 1 74.38 136 SER B N 1
ATOM 2602 C CA . SER B 1 136 ? -2.117 14.125 -13.141 1 74.38 136 SER B CA 1
ATOM 2603 C C . SER B 1 136 ? -1.165 15.305 -13.312 1 74.38 136 SER B C 1
ATOM 2605 O O . SER B 1 136 ? 0.016 15.117 -13.609 1 74.38 136 SER B O 1
ATOM 2607 N N . SER B 1 137 ? -1.732 16.516 -13.148 1 80.31 137 SER B N 1
ATOM 2608 C CA . SER B 1 137 ? -0.929 17.734 -13.25 1 80.31 137 SER B CA 1
ATOM 2609 C C . SER B 1 137 ? -1.145 18.641 -12.055 1 80.31 137 SER B C 1
ATOM 2611 O O . SER B 1 137 ? -2.244 18.703 -11.5 1 80.31 137 SER B O 1
ATOM 2613 N N . PRO B 1 138 ? -0.102 19.344 -11.695 1 84.69 138 PRO B N 1
ATOM 2614 C CA . PRO B 1 138 ? -0.24 20.266 -10.562 1 84.69 138 PRO B CA 1
ATOM 2615 C C . PRO B 1 138 ? -1.283 21.344 -10.797 1 84.69 138 PRO B C 1
ATOM 2617 O O . PRO B 1 138 ? -1.429 21.828 -11.93 1 84.69 138 PRO B O 1
ATOM 2620 N N . TYR B 1 139 ? -2.029 21.609 -9.797 1 89 139 TYR B N 1
ATOM 2621 C CA . TYR B 1 139 ? -2.959 22.734 -9.836 1 89 139 TYR B CA 1
ATOM 2622 C C . TYR B 1 139 ? -2.213 24.062 -9.805 1 89 139 TYR B C 1
ATOM 2624 O O . TYR B 1 139 ? -1.091 24.141 -9.297 1 89 139 TYR B O 1
ATOM 2632 N N . GLU B 1 140 ? -2.896 25.031 -10.461 1 88.5 140 GLU B N 1
ATOM 2633 C CA . GLU B 1 140 ? -2.424 26.391 -10.227 1 88.5 140 GLU B CA 1
ATOM 2634 C C . GLU B 1 140 ? -2.822 26.875 -8.836 1 88.5 140 GLU B C 1
ATOM 2636 O O . GLU B 1 140 ? -4.004 26.859 -8.477 1 88.5 140 GLU B O 1
ATOM 2641 N N . VAL B 1 141 ? -1.862 27.234 -8.023 1 91.19 141 VAL B N 1
ATOM 2642 C CA . VAL B 1 141 ? -2.088 27.641 -6.645 1 91.19 141 VAL B CA 1
ATOM 2643 C C . VAL B 1 141 ? -1.581 29.062 -6.434 1 91.19 141 VAL B C 1
ATOM 2645 O O . VAL B 1 141 ? -0.384 29.328 -6.562 1 91.19 141 VAL B O 1
ATOM 2648 N N . PRO B 1 142 ? -2.418 30 -6.09 1 90.25 142 PRO B N 1
ATOM 2649 C CA . PRO B 1 142 ? -2.051 31.422 -6.016 1 90.25 142 PRO B CA 1
ATOM 2650 C C . PRO B 1 142 ? -1.356 31.781 -4.703 1 90.25 142 PRO B C 1
ATOM 2652 O O . PRO B 1 142 ? -1.042 32.938 -4.469 1 90.25 142 PRO B O 1
ATOM 2655 N N . TRP B 1 143 ? -1.187 30.906 -3.773 1 93.12 143 TRP B N 1
ATOM 2656 C CA . TRP B 1 143 ? -0.547 31.141 -2.484 1 93.12 143 TRP B CA 1
ATOM 2657 C C . TRP B 1 143 ? 0.738 30.344 -2.354 1 93.12 143 TRP B C 1
ATOM 2659 O O . TRP B 1 143 ? 0.978 29.406 -3.131 1 93.12 143 TRP B O 1
ATOM 2669 N N . ARG B 1 144 ? 1.647 30.797 -1.517 1 94.06 144 ARG B N 1
ATOM 2670 C CA . ARG B 1 144 ? 2.934 30.141 -1.312 1 94.06 144 ARG B CA 1
ATOM 2671 C C . ARG B 1 144 ? 2.748 28.672 -0.925 1 94.06 144 ARG B C 1
ATOM 2673 O O . ARG B 1 144 ? 1.964 28.359 -0.027 1 94.06 144 ARG B O 1
ATOM 2680 N N . HIS B 1 145 ? 3.453 27.812 -1.604 1 96.38 145 HIS B N 1
ATOM 2681 C CA . HIS B 1 145 ? 3.344 26.375 -1.388 1 96.38 145 HIS B CA 1
ATOM 2682 C C . HIS B 1 145 ? 4.578 25.656 -1.904 1 96.38 145 HIS B C 1
ATOM 2684 O O . HIS B 1 145 ? 5.426 26.25 -2.574 1 96.38 145 HIS B O 1
ATOM 2690 N N . THR B 1 146 ? 4.711 24.438 -1.502 1 96.25 146 THR B N 1
ATOM 2691 C CA . THR B 1 146 ? 5.684 23.5 -2.061 1 96.25 146 THR B CA 1
ATOM 2692 C C . THR B 1 146 ? 5 22.219 -2.52 1 96.25 146 THR B C 1
ATOM 2694 O O . THR B 1 146 ? 4.258 21.594 -1.757 1 96.25 146 THR B O 1
ATOM 2697 N N . TYR B 1 147 ? 5.23 21.844 -3.795 1 94.5 147 TYR B N 1
ATOM 2698 C CA . TYR B 1 147 ? 4.754 20.562 -4.316 1 94.5 147 TYR B CA 1
ATOM 2699 C C . TYR B 1 147 ? 5.812 19.484 -4.148 1 94.5 147 TYR B C 1
ATOM 2701 O O . TYR B 1 147 ? 6.98 19.688 -4.48 1 94.5 147 TYR B O 1
ATOM 2709 N N . ILE B 1 148 ? 5.344 18.344 -3.635 1 93.62 148 ILE B N 1
ATOM 2710 C CA . ILE B 1 148 ? 6.285 17.234 -3.605 1 93.62 148 ILE B CA 1
ATOM 2711 C C . ILE B 1 148 ? 6.016 16.297 -4.781 1 93.62 148 ILE B C 1
ATOM 2713 O O . ILE B 1 148 ? 4.941 16.344 -5.383 1 93.62 148 ILE B O 1
ATOM 2717 N N . THR B 1 149 ? 7.07 15.469 -5.164 1 87.06 149 THR B N 1
ATOM 2718 C CA . THR B 1 149 ? 7.012 14.562 -6.309 1 87.06 149 THR B CA 1
ATOM 2719 C C . THR B 1 149 ? 6.809 13.117 -5.848 1 87.06 149 THR B C 1
ATOM 2721 O O . THR B 1 149 ? 7.52 12.219 -6.289 1 87.06 149 THR B O 1
ATOM 2724 N N . ASN B 1 150 ? 5.754 12.969 -5.121 1 87.94 150 ASN B N 1
ATOM 2725 C CA . ASN B 1 150 ? 5.5 11.641 -4.566 1 87.94 150 ASN B CA 1
ATOM 2726 C C . ASN B 1 150 ? 4.887 10.711 -5.605 1 87.94 150 ASN B C 1
ATOM 2728 O O . ASN B 1 150 ? 4.207 11.164 -6.527 1 87.94 150 ASN B O 1
ATOM 2732 N N . THR B 1 151 ? 5.148 9.398 -5.414 1 84.69 151 THR B N 1
ATOM 2733 C CA . THR B 1 151 ? 4.379 8.367 -6.109 1 84.69 151 THR B CA 1
ATOM 2734 C C . THR B 1 151 ? 2.943 8.328 -5.598 1 84.69 151 THR B C 1
ATOM 2736 O O . THR B 1 151 ? 2.709 8.414 -4.391 1 84.69 151 THR B O 1
ATOM 2739 N N . ILE B 1 152 ? 2.055 8.25 -6.574 1 87.31 152 ILE B N 1
ATOM 2740 C CA . ILE B 1 152 ? 0.647 8.227 -6.188 1 87.31 152 ILE B CA 1
ATOM 2741 C C . ILE B 1 152 ? 0.22 6.797 -5.871 1 87.31 152 ILE B C 1
ATOM 2743 O O . ILE B 1 152 ? 0.43 5.887 -6.676 1 87.31 152 ILE B O 1
ATOM 2747 N N . ILE B 1 153 ? -0.27 6.598 -4.695 1 89.06 153 ILE B N 1
ATOM 2748 C CA . ILE B 1 153 ? -0.936 5.359 -4.305 1 89.06 153 ILE B CA 1
ATOM 2749 C C . ILE B 1 153 ? -2.445 5.586 -4.238 1 89.06 153 ILE B C 1
ATOM 2751 O O . ILE B 1 153 ? -2.938 6.27 -3.34 1 89.06 153 ILE B O 1
ATOM 2755 N N . HIS B 1 154 ? -3.156 5.008 -5.156 1 88.06 154 HIS B N 1
ATOM 2756 C CA . HIS B 1 154 ? -4.586 5.262 -5.293 1 88.06 154 HIS B CA 1
ATOM 2757 C C . HIS B 1 154 ? -5.395 4.406 -4.324 1 88.06 154 HIS B C 1
ATOM 2759 O O . HIS B 1 154 ? -5.883 3.338 -4.695 1 88.06 154 HIS B O 1
ATOM 2765 N N . ILE B 1 155 ? -5.527 4.816 -3.176 1 92.75 155 ILE B N 1
ATOM 2766 C CA . ILE B 1 155 ? -6.336 4.207 -2.129 1 92.75 155 ILE B CA 1
ATOM 2767 C C . ILE B 1 155 ? -7.203 5.27 -1.461 1 92.75 155 ILE B C 1
ATOM 2769 O O . ILE B 1 155 ? -6.738 6.383 -1.199 1 92.75 155 ILE B O 1
ATOM 2773 N N . SER B 1 156 ? -8.414 5 -1.222 1 93.44 156 SER B N 1
ATOM 2774 C CA . SER B 1 156 ? -9.281 5.906 -0.48 1 93.44 156 SER B CA 1
ATOM 2775 C C . SER B 1 156 ? -9.953 5.199 0.695 1 93.44 156 SER B C 1
ATOM 2777 O O . SER B 1 156 ? -10.227 3.998 0.627 1 93.44 156 SER B O 1
ATOM 2779 N N . SER B 1 157 ? -10.188 6 1.663 1 95.62 157 SER B N 1
ATOM 2780 C CA . SER B 1 157 ? -10.867 5.461 2.836 1 95.62 157 SER B CA 1
ATOM 2781 C C . SER B 1 157 ? -12.266 4.973 2.484 1 95.62 157 SER B C 1
ATOM 2783 O O . SER B 1 157 ? -12.742 3.973 3.029 1 95.62 157 SER B O 1
ATOM 2785 N N . SER B 1 158 ? -12.938 5.707 1.598 1 94.56 158 SER B N 1
ATOM 2786 C CA . SER B 1 158 ? -14.273 5.301 1.182 1 94.56 158 SER B CA 1
ATOM 2787 C C . SER B 1 158 ? -14.25 3.932 0.513 1 94.56 158 SER B C 1
ATOM 2789 O O . SER B 1 158 ? -15.117 3.096 0.768 1 94.56 158 SER B O 1
ATOM 2791 N N . GLU B 1 159 ? -13.281 3.688 -0.289 1 94.31 159 GLU B N 1
ATOM 2792 C CA . GLU B 1 159 ? -13.148 2.391 -0.943 1 94.31 159 GLU B CA 1
ATOM 2793 C C . GLU B 1 159 ? -12.922 1.279 0.078 1 94.31 159 GLU B C 1
ATOM 2795 O O . GLU B 1 159 ? -13.477 0.186 -0.053 1 94.31 159 GLU B O 1
ATOM 2800 N N . ILE B 1 160 ? -12.117 1.534 1.041 1 96.88 160 ILE B N 1
ATOM 2801 C CA . ILE B 1 160 ? -11.812 0.548 2.074 1 96.88 160 ILE B CA 1
ATOM 2802 C C . ILE B 1 160 ? -13.094 0.184 2.826 1 96.88 160 ILE B C 1
ATOM 2804 O O . ILE B 1 160 ? -13.383 -0.996 3.035 1 96.88 160 ILE B O 1
ATOM 2808 N N . ARG B 1 161 ? -13.852 1.196 3.188 1 96.88 161 ARG B N 1
ATOM 2809 C CA . ARG B 1 161 ? -15.109 0.926 3.887 1 96.88 161 ARG B CA 1
ATOM 2810 C C . ARG B 1 161 ? -16.047 0.098 3.021 1 96.88 161 ARG B C 1
ATOM 2812 O O . ARG B 1 161 ? -16.688 -0.838 3.508 1 96.88 161 ARG B O 1
ATOM 2819 N N . GLU B 1 162 ? -16.125 0.411 1.763 1 96.19 162 GLU B N 1
ATOM 2820 C CA . GLU B 1 162 ? -16.969 -0.332 0.83 1 96.19 162 GLU B CA 1
ATOM 2821 C C . GLU B 1 162 ? -16.516 -1.782 0.708 1 96.19 162 GLU B C 1
ATOM 2823 O O . GLU B 1 162 ? -17.344 -2.699 0.698 1 96.19 162 GLU B O 1
ATOM 2828 N N . ARG B 1 163 ? -15.266 -1.99 0.6 1 96.44 163 ARG B N 1
ATOM 2829 C CA . ARG B 1 163 ? -14.703 -3.332 0.487 1 96.44 163 ARG B CA 1
ATOM 2830 C C . ARG B 1 163 ? -15.023 -4.168 1.723 1 96.44 163 ARG B C 1
ATOM 2832 O O . ARG B 1 163 ? -15.43 -5.324 1.607 1 96.44 163 ARG B O 1
ATOM 2839 N N . VAL B 1 164 ? -14.812 -3.588 2.871 1 97.19 164 VAL B N 1
ATOM 2840 C CA . VAL B 1 164 ? -15.117 -4.293 4.109 1 97.19 164 VAL B CA 1
ATOM 2841 C C . VAL B 1 164 ? -16.594 -4.703 4.121 1 97.19 164 VAL B C 1
ATOM 2843 O O . VAL B 1 164 ? -16.922 -5.855 4.418 1 97.19 164 VAL B O 1
ATOM 2846 N N . ALA B 1 165 ? -17.422 -3.752 3.721 1 96.75 165 ALA B N 1
ATOM 2847 C CA . ALA B 1 165 ? -18.875 -3.994 3.729 1 96.75 165 ALA B CA 1
ATOM 2848 C C . ALA B 1 165 ? -19.234 -5.117 2.766 1 96.75 165 ALA B C 1
ATOM 2850 O O . ALA B 1 165 ? -20.188 -5.867 3.016 1 96.75 165 ALA B O 1
ATOM 2851 N N . GLN B 1 166 ? -18.5 -5.266 1.735 1 95.88 166 GLN B N 1
ATOM 2852 C CA . GLN B 1 166 ? -18.812 -6.223 0.681 1 95.88 166 GLN B CA 1
ATOM 2853 C C . GLN B 1 166 ? -18.047 -7.52 0.859 1 95.88 166 GLN B C 1
ATOM 2855 O O . GLN B 1 166 ? -18.125 -8.422 0.024 1 95.88 166 GLN B O 1
ATOM 2860 N N . GLY B 1 167 ? -17.234 -7.609 1.857 1 95.56 167 GLY B N 1
ATOM 2861 C CA . GLY B 1 167 ? -16.453 -8.812 2.107 1 95.56 167 GLY B CA 1
ATOM 2862 C C . GLY B 1 167 ? -15.297 -8.984 1.136 1 95.56 167 GLY B C 1
ATOM 2863 O O . GLY B 1 167 ? -14.852 -10.102 0.878 1 95.56 167 GLY B O 1
ATOM 2864 N N . LYS B 1 168 ? -14.852 -7.898 0.592 1 96.12 168 LYS B N 1
ATOM 2865 C CA . LYS B 1 168 ? -13.727 -7.914 -0.341 1 96.12 168 LYS B CA 1
ATOM 2866 C C . LYS B 1 168 ? -12.398 -7.73 0.391 1 96.12 168 LYS B C 1
ATOM 2868 O O . LYS B 1 168 ? -12.375 -7.34 1.56 1 96.12 168 LYS B O 1
ATOM 2873 N N . ALA B 1 169 ? -11.344 -8.078 -0.314 1 96.31 169 ALA B N 1
ATOM 2874 C CA . ALA B 1 169 ? -10.016 -7.938 0.273 1 96.31 169 ALA B CA 1
ATOM 2875 C C . ALA B 1 169 ? -9.68 -6.473 0.53 1 96.31 169 ALA B C 1
ATOM 2877 O O . ALA B 1 169 ? -9.953 -5.609 -0.308 1 96.31 169 ALA B O 1
ATOM 2878 N N . PHE B 1 170 ? -9.07 -6.184 1.7 1 97.19 170 PHE B N 1
ATOM 2879 C CA . PHE B 1 170 ? -8.656 -4.816 1.993 1 97.19 170 PHE B CA 1
ATOM 2880 C C . PHE B 1 170 ? -7.422 -4.801 2.883 1 97.19 170 PHE B C 1
ATOM 2882 O O . PHE B 1 170 ? -6.887 -3.736 3.193 1 97.19 170 PHE B O 1
ATOM 2889 N N . ARG B 1 171 ? -6.93 -5.965 3.305 1 97.5 171 ARG B N 1
ATOM 2890 C CA . ARG B 1 171 ? -5.895 -6.094 4.324 1 97.5 171 ARG B CA 1
ATOM 2891 C C . ARG B 1 171 ? -4.672 -5.254 3.971 1 97.5 171 ARG B C 1
ATOM 2893 O O . ARG B 1 171 ? -4.129 -4.547 4.824 1 97.5 171 ARG B O 1
ATOM 2900 N N . TYR B 1 172 ? -4.293 -5.289 2.771 1 97.38 172 TYR B N 1
ATOM 2901 C CA . TYR B 1 172 ? -3.006 -4.715 2.398 1 97.38 172 TYR B CA 1
ATOM 2902 C C . TYR B 1 172 ? -3.162 -3.271 1.938 1 97.38 172 TYR B C 1
ATOM 2904 O O . TYR B 1 172 ? -2.184 -2.629 1.548 1 97.38 172 TYR B O 1
ATOM 2912 N N . LEU B 1 173 ? -4.383 -2.74 2.01 1 97.38 173 LEU B N 1
ATOM 2913 C CA . LEU B 1 173 ? -4.625 -1.323 1.757 1 97.38 173 LEU B CA 1
ATOM 2914 C C . LEU B 1 173 ? -4.391 -0.499 3.02 1 97.38 173 LEU B C 1
ATOM 2916 O O . LEU B 1 173 ? -4.27 0.727 2.951 1 97.38 173 LEU B O 1
ATOM 2920 N N . VAL B 1 174 ? -4.328 -1.212 4.148 1 98.12 174 VAL B N 1
ATOM 2921 C CA . VAL B 1 174 ? -4.09 -0.577 5.441 1 98.12 174 VAL B CA 1
ATOM 2922 C C . VAL B 1 174 ? -2.928 -1.267 6.152 1 98.12 174 VAL B C 1
ATOM 2924 O O . VAL B 1 174 ? -2.582 -2.406 5.828 1 98.12 174 VAL B O 1
ATOM 2927 N N . PRO B 1 175 ? -2.26 -0.481 7.094 1 97.69 175 PRO B N 1
ATO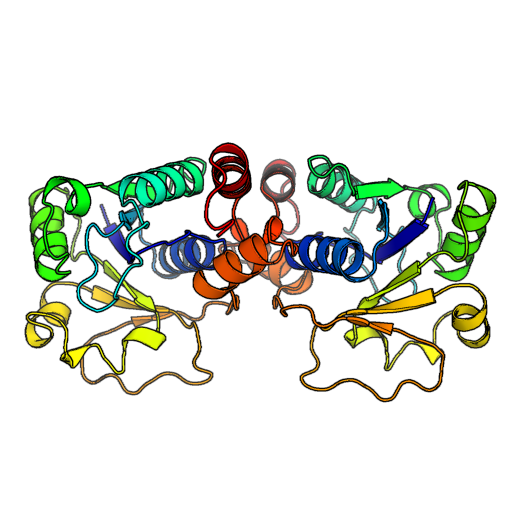M 2928 C CA . PRO B 1 175 ? -1.283 -1.191 7.922 1 97.69 175 PRO B CA 1
ATOM 2929 C C . PRO B 1 175 ? -1.911 -2.318 8.742 1 97.69 175 PRO B C 1
ATOM 2931 O O . PRO B 1 175 ? -3.082 -2.232 9.117 1 97.69 175 PRO B O 1
ATOM 2934 N N . GLU B 1 176 ? -1.088 -3.32 9.062 1 97.5 176 GLU B N 1
ATOM 2935 C CA . GLU B 1 176 ? -1.569 -4.527 9.727 1 97.5 176 GLU B CA 1
ATOM 2936 C C . GLU B 1 176 ? -2.295 -4.191 11.031 1 97.5 176 GLU B C 1
ATOM 2938 O O . GLU B 1 176 ? -3.375 -4.723 11.297 1 97.5 176 GLU B O 1
ATOM 2943 N N . PRO B 1 177 ? -1.771 -3.23 11.852 1 98.25 177 PRO B N 1
ATOM 2944 C CA . PRO B 1 177 ? -2.492 -2.92 13.086 1 98.25 177 PRO B CA 1
ATOM 2945 C C . PRO B 1 177 ? -3.883 -2.342 12.836 1 98.25 177 PRO B C 1
ATOM 2947 O O . PRO B 1 177 ? -4.797 -2.553 13.633 1 98.25 177 PRO B O 1
ATOM 2950 N N . VAL B 1 178 ? -4.043 -1.671 11.773 1 98.69 178 VAL B N 1
ATOM 2951 C CA . VAL B 1 178 ? -5.34 -1.105 11.43 1 98.69 178 VAL B CA 1
ATOM 2952 C C . VAL B 1 178 ? -6.27 -2.211 10.93 1 98.69 178 VAL B C 1
ATOM 2954 O O . VAL B 1 178 ? -7.453 -2.238 11.266 1 98.69 178 VAL B O 1
ATOM 2957 N N . TYR B 1 179 ? -5.727 -3.121 10.094 1 98.44 179 TYR B N 1
ATOM 2958 C CA . TYR B 1 179 ? -6.5 -4.277 9.648 1 98.44 179 TYR B CA 1
ATOM 2959 C C . TYR B 1 179 ? -7.055 -5.047 10.844 1 98.44 179 TYR B C 1
ATOM 2961 O O . TYR B 1 179 ? -8.258 -5.32 10.906 1 98.44 179 TYR B O 1
ATOM 2969 N N . GLU B 1 180 ? -6.164 -5.344 11.758 1 98.25 180 GLU B N 1
ATOM 2970 C CA . GLU B 1 180 ? -6.547 -6.098 12.953 1 98.25 180 GLU B CA 1
ATOM 2971 C C . GLU B 1 180 ? -7.617 -5.359 13.75 1 98.25 180 GLU B C 1
ATOM 2973 O O . GLU B 1 180 ? -8.555 -5.977 14.25 1 98.25 180 GLU B O 1
ATOM 2978 N N . TYR B 1 181 ? -7.496 -4.059 13.859 1 98.5 181 TYR B N 1
ATOM 2979 C CA . TYR B 1 181 ? -8.445 -3.244 14.609 1 98.5 181 TYR B CA 1
ATOM 2980 C C . TYR B 1 181 ? -9.828 -3.297 13.969 1 98.5 181 TYR B C 1
ATOM 2982 O O . TYR B 1 181 ? -10.836 -3.463 14.656 1 98.5 181 TYR B O 1
ATOM 2990 N N . ILE B 1 182 ? -9.859 -3.15 12.648 1 98.06 182 ILE B N 1
ATOM 2991 C CA . ILE B 1 182 ? -11.125 -3.145 11.914 1 98.06 182 ILE B CA 1
ATOM 2992 C C . ILE B 1 182 ? -11.82 -4.492 12.078 1 98.06 182 ILE B C 1
ATOM 2994 O O . ILE B 1 182 ? -13.031 -4.547 12.328 1 98.06 182 ILE B O 1
ATOM 2998 N N . VAL B 1 183 ? -11.023 -5.559 11.977 1 97.56 183 VAL B N 1
ATOM 2999 C CA . VAL B 1 183 ? -11.578 -6.906 12.086 1 97.56 183 VAL B CA 1
ATOM 3000 C C . VAL B 1 183 ? -12.047 -7.156 13.523 1 97.56 183 VAL B C 1
ATOM 3002 O O . VAL B 1 183 ? -13.172 -7.617 13.734 1 97.56 183 VAL B O 1
ATOM 3005 N N . GLU B 1 184 ? -11.227 -6.805 14.43 1 97.62 184 GLU B N 1
ATOM 3006 C CA . GLU B 1 184 ? -11.508 -7.039 15.844 1 97.62 184 GLU B CA 1
ATOM 3007 C C . GLU B 1 184 ? -12.773 -6.312 16.281 1 97.62 184 GLU B C 1
ATOM 3009 O O . GLU B 1 184 ? -13.562 -6.848 17.062 1 97.62 184 GLU B O 1
ATOM 3014 N N . HIS B 1 185 ? -13.047 -5.113 15.812 1 97.19 185 HIS B N 1
ATOM 3015 C CA . HIS B 1 185 ? -14.148 -4.289 16.297 1 97.19 185 HIS B CA 1
ATOM 3016 C C . HIS B 1 185 ? -15.328 -4.34 15.328 1 97.19 185 HIS B C 1
ATOM 3018 O O . HIS B 1 185 ? -16.344 -3.68 15.555 1 97.19 185 HIS B O 1
ATOM 3024 N N . GLY B 1 186 ? -15.172 -5.102 14.273 1 96.44 186 GLY B N 1
ATOM 3025 C CA . GLY B 1 186 ? -16.25 -5.238 13.312 1 96.44 186 GLY B CA 1
ATOM 3026 C C . GLY B 1 186 ? -16.641 -3.926 12.664 1 96.44 186 GLY B C 1
ATOM 3027 O O . GLY B 1 186 ? -17.828 -3.641 12.492 1 96.44 186 GLY B O 1
ATOM 3028 N N . LEU B 1 187 ? -15.633 -3.127 12.383 1 96.75 187 LEU B N 1
ATOM 3029 C CA . LEU B 1 187 ? -15.914 -1.818 11.805 1 96.75 187 LEU B CA 1
ATOM 3030 C C . LEU B 1 187 ? -16.297 -1.947 10.336 1 96.75 187 LEU B C 1
ATOM 3032 O O . LEU B 1 187 ? -15.781 -2.811 9.625 1 96.75 187 LEU B O 1
ATOM 3036 N N . TYR B 1 188 ? -17.25 -1.1 9.844 1 95.5 188 TYR B N 1
ATOM 3037 C CA . TYR B 1 188 ? -17.625 -0.853 8.453 1 95.5 188 TYR B CA 1
ATOM 3038 C C . TYR B 1 188 ? -18.422 -2.025 7.883 1 95.5 188 TYR B C 1
ATOM 3040 O O . TYR B 1 188 ? -18.547 -2.164 6.664 1 95.5 188 TYR B O 1
ATOM 3048 N N . ARG B 1 189 ? -18.812 -3.1 8.648 1 89.38 189 ARG B N 1
ATOM 3049 C CA . ARG B 1 189 ? -19.547 -4.27 8.172 1 89.38 189 ARG B CA 1
ATOM 3050 C C . ARG B 1 189 ? -20.984 -3.912 7.84 1 89.38 189 ARG B C 1
ATOM 3052 O O . ARG B 1 189 ? -21.719 -4.73 7.281 1 89.38 189 ARG B O 1
ATOM 3059 N N . SER B 1 190 ? -21.453 -2.67 7.98 1 73.19 190 SER B N 1
ATOM 3060 C CA . SER B 1 190 ? -22.859 -2.383 7.727 1 73.19 190 SER B CA 1
ATOM 3061 C C . SER B 1 190 ? -23.016 -1.268 6.699 1 73.19 190 SER B C 1
ATOM 3063 O O . SER B 1 190 ? -22.141 -0.417 6.555 1 73.19 190 SER B O 1
#